Protein AF-A0A8J4U2P4-F1 (afdb_monomer)

Solvent-accessible surface area (backbone atoms only — not comparable to full-atom values): 10600 Å² total; per-residue (Å²): 134,78,91,62,75,30,73,81,29,84,28,52,57,40,25,17,67,66,41,45,92,52,36,24,17,31,66,85,78,67,42,28,36,39,52,91,78,53,57,86,90,51,64,90,45,48,46,64,22,75,85,79,57,61,53,82,81,41,78,76,63,75,52,53,77,42,80,42,72,44,49,76,62,36,69,46,77,47,78,42,72,71,62,37,98,76,37,47,79,46,50,24,50,77,86,41,73,64,62,84,76,47,96,51,45,46,81,53,94,59,21,47,30,34,60,62,33,46,81,85,66,47,45,46,37,38,32,31,26,36,34,74,56,101,89,46,74,48,77,42,55,46,26,32,36,41,37,38,79,50,83,67,79,54,59,64,55,51,52,51,50,52,48,50,68,58,50,50,57,51,54,50,51,52,50,50,54,67,72,63,58,81,129

Structure (mmCIF, N/CA/C/O backbone):
data_AF-A0A8J4U2P4-F1
#
_entry.id   AF-A0A8J4U2P4-F1
#
loop_
_atom_site.group_PDB
_atom_site.id
_atom_site.type_symbol
_atom_site.label_atom_id
_atom_site.label_alt_id
_atom_site.label_comp_id
_atom_site.label_asym_id
_atom_site.label_entity_id
_atom_site.label_seq_id
_atom_site.pdbx_PDB_ins_code
_atom_site.Cartn_x
_atom_site.Cartn_y
_atom_site.Cartn_z
_atom_site.occupancy
_atom_site.B_iso_or_equiv
_atom_site.auth_seq_id
_atom_site.auth_comp_id
_atom_site.auth_asym_id
_atom_site.auth_atom_id
_atom_site.pdbx_PDB_model_num
ATOM 1 N N . MET A 1 1 ? 0.290 -5.825 -35.418 1.00 44.88 1 MET A N 1
ATOM 2 C CA . MET A 1 1 ? 0.520 -5.674 -33.966 1.00 44.88 1 MET A CA 1
ATOM 3 C C . MET A 1 1 ? 1.500 -4.526 -33.789 1.00 44.88 1 MET A C 1
ATOM 5 O O . MET A 1 1 ? 2.584 -4.639 -34.351 1.00 44.88 1 MET A O 1
ATOM 9 N N . PRO A 1 2 ? 1.126 -3.393 -33.172 1.00 50.59 2 PRO A N 1
ATOM 10 C CA . PRO A 1 2 ? 2.042 -2.264 -33.046 1.00 50.59 2 PRO A CA 1
ATOM 11 C C . PRO A 1 2 ? 3.067 -2.538 -31.935 1.00 50.59 2 PRO A C 1
ATOM 13 O O . PRO A 1 2 ? 2.702 -2.979 -30.850 1.00 50.59 2 PRO A O 1
ATOM 16 N N . LEU A 1 3 ? 4.344 -2.283 -32.226 1.00 50.94 3 LEU A N 1
ATOM 17 C CA . LEU A 1 3 ? 5.522 -2.532 -31.376 1.00 50.94 3 LEU A CA 1
ATOM 18 C C . LEU A 1 3 ? 5.699 -1.490 -30.245 1.00 50.94 3 LEU A C 1
ATOM 20 O O . LEU A 1 3 ? 6.819 -1.223 -29.823 1.00 50.94 3 LEU A O 1
ATOM 24 N N . THR A 1 4 ? 4.620 -0.837 -29.809 1.00 58.78 4 THR A N 1
ATOM 25 C CA . THR A 1 4 ? 4.692 0.414 -29.022 1.00 58.78 4 THR A CA 1
ATOM 26 C C . THR A 1 4 ? 3.629 0.555 -27.934 1.00 58.78 4 THR A C 1
ATOM 28 O O . THR A 1 4 ? 3.546 1.602 -27.301 1.00 58.78 4 THR A O 1
ATOM 31 N N . ALA A 1 5 ? 2.818 -0.470 -27.677 1.00 72.12 5 ALA A N 1
ATOM 32 C CA . ALA A 1 5 ? 1.771 -0.388 -26.662 1.00 72.12 5 ALA A CA 1
ATOM 33 C C . ALA A 1 5 ? 2.323 -0.692 -25.258 1.00 72.12 5 ALA A C 1
ATOM 35 O O . ALA A 1 5 ? 1.929 -1.687 -24.670 1.00 72.12 5 ALA A O 1
ATOM 36 N N . CYS A 1 6 ? 3.232 0.122 -24.713 1.00 83.56 6 CYS A N 1
ATOM 37 C CA . CYS A 1 6 ? 3.726 -0.048 -23.333 1.00 83.56 6 CYS A CA 1
ATOM 38 C C . CYS A 1 6 ? 2.691 0.377 -22.268 1.00 83.56 6 CYS A C 1
ATOM 40 O O . CYS A 1 6 ? 2.836 0.027 -21.101 1.00 83.56 6 CYS A O 1
ATOM 42 N N . ASP A 1 7 ? 1.616 1.062 -22.680 1.00 80.50 7 ASP A N 1
ATOM 43 C CA . ASP A 1 7 ? 0.578 1.641 -21.809 1.00 80.50 7 ASP A CA 1
ATOM 44 C C . ASP A 1 7 ? -0.219 0.616 -20.984 1.00 80.50 7 ASP A C 1
ATOM 46 O O . ASP A 1 7 ? -0.958 0.985 -20.074 1.00 80.50 7 ASP A O 1
ATOM 50 N N . HIS A 1 8 ? -0.109 -0.674 -21.304 1.00 82.88 8 HIS A N 1
ATOM 51 C CA . HIS A 1 8 ? -0.791 -1.727 -20.552 1.00 82.88 8 HIS A CA 1
ATOM 52 C C . HIS A 1 8 ? -0.092 -2.076 -19.233 1.00 82.88 8 HIS A C 1
ATOM 54 O O . HIS A 1 8 ? -0.734 -2.666 -18.368 1.00 82.88 8 HIS A O 1
ATOM 60 N N . TYR A 1 9 ? 1.183 -1.704 -19.068 1.00 84.44 9 TYR A N 1
ATOM 61 C CA . TYR A 1 9 ? 1.911 -1.884 -17.816 1.00 84.44 9 TYR A CA 1
ATOM 62 C C . TYR A 1 9 ? 1.670 -0.678 -16.903 1.00 84.44 9 TYR A C 1
ATOM 64 O O . TYR A 1 9 ? 2.180 0.420 -17.143 1.00 84.44 9 TYR A O 1
ATOM 72 N N . THR A 1 10 ? 0.889 -0.872 -15.842 1.00 78.12 10 THR A N 1
ATOM 73 C CA . THR A 1 10 ? 0.404 0.233 -14.994 1.00 78.12 10 THR A CA 1
ATOM 74 C C . THR A 1 10 ? 1.302 0.540 -13.796 1.00 78.12 10 THR A C 1
ATOM 76 O O . THR A 1 10 ? 1.056 1.512 -13.087 1.00 78.12 10 THR A O 1
ATOM 79 N N . SER A 1 11 ? 2.338 -0.265 -13.546 1.00 80.38 11 SER A N 1
ATOM 80 C CA . SER A 1 11 ? 3.283 -0.062 -12.443 1.00 80.38 11 SER A CA 1
ATOM 81 C C . SER A 1 11 ? 4.731 -0.311 -12.860 1.00 80.38 11 SER A C 1
ATOM 83 O O . SER A 1 11 ? 5.000 -1.012 -13.839 1.00 80.38 11 SER A O 1
ATOM 85 N N . CYS A 1 12 ? 5.679 0.252 -12.097 1.00 83.31 12 CYS A N 1
ATOM 86 C CA . CYS A 1 12 ? 7.109 0.047 -12.348 1.00 83.31 12 CYS A CA 1
ATOM 87 C C . CYS A 1 12 ? 7.469 -1.427 -12.340 1.00 83.31 12 CYS A C 1
ATOM 89 O O . CYS A 1 12 ? 8.188 -1.900 -13.219 1.00 83.31 12 CYS A O 1
ATOM 91 N N . MET A 1 13 ? 6.920 -2.147 -11.364 1.00 80.56 13 MET A N 1
ATOM 92 C CA . MET A 1 13 ? 7.153 -3.569 -11.227 1.00 80.56 13 MET A CA 1
ATOM 93 C C . MET A 1 13 ? 6.667 -4.300 -12.478 1.00 80.56 13 MET A C 1
ATOM 95 O O . MET A 1 13 ? 7.464 -4.968 -13.121 1.00 80.56 13 MET A O 1
ATOM 99 N N . ASP A 1 14 ? 5.423 -4.074 -12.900 1.00 81.69 14 ASP A N 1
ATOM 100 C CA . ASP A 1 14 ? 4.837 -4.704 -14.088 1.00 81.69 14 ASP A CA 1
ATOM 101 C C . ASP A 1 14 ? 5.670 -4.428 -15.359 1.00 81.69 14 ASP A C 1
ATOM 103 O O . ASP A 1 14 ? 6.076 -5.342 -16.076 1.00 81.69 14 ASP A O 1
ATOM 107 N N . CYS A 1 15 ? 6.060 -3.167 -15.562 1.00 85.81 15 CYS A N 1
ATOM 108 C CA . CYS A 1 15 ? 6.861 -2.722 -16.704 1.00 85.81 15 CYS A CA 1
ATOM 109 C C . CYS A 1 15 ? 8.267 -3.352 -16.746 1.00 85.81 15 CYS A C 1
ATOM 111 O O . CYS A 1 15 ? 8.712 -3.849 -17.783 1.00 85.81 15 CYS A O 1
ATOM 113 N N . VAL A 1 16 ? 8.989 -3.353 -15.620 1.00 86.31 16 VAL A N 1
ATOM 114 C CA . VAL A 1 16 ? 10.369 -3.866 -15.547 1.00 86.31 16 VAL A CA 1
ATOM 115 C C . VAL A 1 16 ? 10.387 -5.393 -15.578 1.00 86.31 16 VAL A C 1
ATOM 117 O O . VAL A 1 16 ? 11.246 -6.003 -16.220 1.00 86.31 16 VAL A O 1
ATOM 120 N N . LEU A 1 17 ? 9.424 -6.025 -14.908 1.00 81.00 17 LEU A N 1
ATOM 121 C CA . LEU A 1 17 ? 9.289 -7.472 -14.858 1.00 81.00 17 LEU A CA 1
ATOM 122 C C . LEU A 1 17 ? 8.854 -8.054 -16.210 1.00 81.00 17 LEU A C 1
ATOM 124 O O . LEU A 1 17 ? 9.259 -9.177 -16.530 1.00 81.00 17 LEU A O 1
ATOM 128 N N . ALA A 1 18 ? 8.129 -7.314 -17.049 1.00 82.94 18 ALA A N 1
ATOM 129 C CA . ALA A 1 18 ? 7.759 -7.763 -18.390 1.00 82.94 18 ALA A CA 1
ATOM 130 C C . ALA A 1 18 ? 8.960 -8.055 -19.311 1.00 82.94 18 ALA A C 1
ATOM 132 O O . ALA A 1 18 ? 8.845 -8.869 -20.228 1.00 82.94 18 ALA A O 1
ATOM 133 N N . ARG A 1 19 ? 10.131 -7.452 -19.041 1.00 84.25 19 ARG A N 1
ATOM 134 C CA . ARG A 1 19 ? 11.370 -7.597 -19.836 1.00 84.25 19 ARG A CA 1
ATOM 135 C C . ARG A 1 19 ? 11.175 -7.276 -21.326 1.00 84.25 19 ARG A C 1
ATOM 137 O O . ARG A 1 19 ? 11.875 -7.833 -22.174 1.00 84.25 19 ARG A O 1
ATOM 144 N N . ASP A 1 20 ? 10.230 -6.398 -21.647 1.00 86.00 20 ASP A N 1
ATOM 145 C CA . ASP A 1 20 ? 10.005 -5.958 -23.019 1.00 86.00 20 ASP A CA 1
ATOM 146 C C . ASP A 1 20 ? 11.185 -5.067 -23.458 1.00 86.00 20 ASP A C 1
ATOM 148 O O . ASP A 1 20 ? 11.428 -4.032 -22.831 1.00 86.00 20 ASP A O 1
ATOM 152 N N . PRO A 1 21 ? 11.948 -5.441 -24.505 1.00 85.50 21 PRO A N 1
ATOM 153 C CA . PRO A 1 21 ? 13.106 -4.672 -24.960 1.00 85.50 21 PRO A CA 1
ATOM 154 C C . PRO A 1 21 ? 12.749 -3.266 -25.445 1.00 85.50 21 PRO A C 1
ATOM 156 O O . PRO A 1 21 ? 13.626 -2.403 -25.468 1.00 85.50 21 PRO A O 1
ATOM 159 N N . TYR A 1 22 ? 11.491 -3.024 -25.815 1.00 84.75 22 TYR A N 1
ATOM 160 C CA . TYR A 1 22 ? 11.026 -1.734 -26.308 1.00 84.75 22 TYR A CA 1
ATOM 161 C C . TYR A 1 22 ? 10.426 -0.851 -25.211 1.00 84.75 22 TYR A C 1
ATOM 163 O O . TYR A 1 22 ? 10.311 0.353 -25.436 1.00 84.75 22 TYR A O 1
ATOM 171 N N . CYS A 1 23 ? 10.095 -1.404 -24.039 1.00 87.06 23 CYS A N 1
ATOM 172 C CA . CYS A 1 23 ? 9.475 -0.671 -22.933 1.00 87.06 23 CYS A CA 1
ATOM 173 C C . CYS A 1 23 ? 10.431 -0.475 -21.751 1.00 87.06 23 CYS A C 1
ATOM 175 O O . CYS A 1 23 ? 11.217 -1.356 -21.403 1.00 87.06 23 CYS A O 1
ATOM 177 N N . GLY A 1 24 ? 10.328 0.680 -21.101 1.00 88.38 24 GLY A N 1
ATOM 178 C CA . GLY A 1 24 ? 11.033 0.994 -19.863 1.00 88.38 24 GLY A CA 1
ATOM 179 C C . GLY A 1 24 ? 10.184 1.886 -18.966 1.00 88.38 24 GLY A C 1
ATOM 180 O O . GLY A 1 24 ? 9.350 2.658 -19.442 1.00 88.38 24 GLY A O 1
ATOM 181 N N . TRP A 1 25 ? 10.380 1.774 -17.656 1.00 88.12 25 TRP A N 1
ATOM 182 C CA . TRP A 1 25 ? 9.657 2.591 -16.693 1.00 88.12 25 TRP A CA 1
ATOM 183 C C . TRP A 1 25 ? 10.313 3.957 -16.567 1.00 88.12 25 TRP A C 1
ATOM 185 O O . TRP A 1 25 ? 11.484 4.039 -16.210 1.00 88.12 25 TRP A O 1
ATOM 195 N N . ASN A 1 26 ? 9.572 5.029 -16.826 1.00 86.81 26 ASN A N 1
ATOM 196 C CA . ASN A 1 26 ? 10.058 6.390 -16.640 1.00 86.81 26 ASN A CA 1
ATOM 197 C C . ASN A 1 26 ? 9.721 6.869 -15.219 1.00 86.81 26 ASN A C 1
ATOM 199 O O . ASN A 1 26 ? 8.549 6.997 -14.859 1.00 86.81 26 ASN A O 1
ATOM 203 N N . LEU A 1 27 ? 10.754 7.144 -14.417 1.00 81.88 27 LEU A N 1
ATOM 204 C CA . LEU A 1 27 ? 10.613 7.573 -13.022 1.00 81.88 27 LEU A CA 1
ATOM 205 C C . LEU A 1 27 ? 9.994 8.971 -12.874 1.00 81.88 27 LEU A C 1
ATOM 207 O O . LEU A 1 27 ? 9.380 9.243 -11.847 1.00 81.88 27 LEU A O 1
ATOM 211 N N . ILE A 1 28 ? 10.114 9.844 -13.881 1.00 81.69 28 ILE A N 1
ATOM 212 C CA . ILE A 1 28 ? 9.528 11.193 -13.849 1.00 81.69 28 ILE A CA 1
ATOM 213 C C . ILE A 1 28 ? 8.027 11.134 -14.121 1.00 81.69 28 ILE A C 1
ATOM 215 O O . ILE A 1 28 ? 7.233 11.731 -13.399 1.00 81.69 28 ILE A O 1
ATOM 219 N N . SER A 1 29 ? 7.634 10.447 -15.197 1.00 79.38 29 SER A N 1
ATOM 220 C CA . SER A 1 29 ? 6.226 10.363 -15.601 1.00 79.38 29 SER A CA 1
ATOM 221 C C . SER A 1 29 ? 5.451 9.300 -14.831 1.00 79.38 29 SER A C 1
ATOM 223 O O . SER A 1 29 ? 4.235 9.216 -14.986 1.00 79.38 29 SER A O 1
ATOM 225 N N . ASN A 1 30 ? 6.149 8.501 -14.017 1.00 81.44 30 ASN A N 1
ATOM 226 C CA . ASN A 1 30 ? 5.604 7.380 -13.263 1.00 81.44 30 ASN A CA 1
ATOM 227 C C . ASN A 1 30 ? 4.753 6.456 -14.153 1.00 81.44 30 ASN A C 1
ATOM 229 O O . ASN A 1 30 ? 3.640 6.069 -13.795 1.00 81.44 30 ASN A O 1
ATOM 233 N N . SER A 1 31 ? 5.264 6.165 -15.353 1.00 86.31 31 SER A N 1
ATOM 234 C CA . SER A 1 31 ? 4.567 5.379 -16.370 1.00 86.31 31 SER A CA 1
ATOM 235 C C . SER A 1 31 ? 5.531 4.540 -17.205 1.00 86.31 31 SER A C 1
ATOM 237 O O . SER A 1 31 ? 6.703 4.889 -17.384 1.00 86.31 31 SER A O 1
ATOM 239 N N . CYS A 1 32 ? 5.033 3.421 -17.736 1.00 87.25 32 CYS A N 1
ATOM 240 C CA . CYS A 1 32 ? 5.785 2.595 -18.671 1.00 87.25 32 CYS A CA 1
ATOM 241 C C . CYS A 1 32 ? 5.708 3.207 -20.071 1.00 87.25 32 CYS A C 1
ATOM 243 O O . CYS A 1 32 ? 4.619 3.418 -20.600 1.00 87.25 32 CYS A O 1
ATOM 245 N N . ALA A 1 33 ? 6.858 3.496 -20.676 1.00 87.81 33 ALA A N 1
ATOM 246 C CA . ALA A 1 33 ? 6.938 4.171 -21.964 1.00 87.81 33 ALA A CA 1
ATOM 247 C C . ALA A 1 33 ? 7.884 3.441 -22.921 1.00 87.81 33 ALA A C 1
ATOM 249 O O . ALA A 1 33 ? 8.804 2.730 -22.511 1.00 87.81 33 ALA A O 1
ATOM 250 N N . ALA A 1 34 ? 7.665 3.639 -24.220 1.00 86.31 34 ALA A N 1
ATOM 251 C CA . ALA A 1 34 ? 8.532 3.080 -25.244 1.00 86.31 34 ALA A CA 1
ATOM 252 C C . ALA A 1 34 ? 9.861 3.855 -25.321 1.00 86.31 34 ALA A C 1
ATOM 254 O O . ALA A 1 34 ? 9.880 5.084 -25.412 1.00 86.31 34 ALA A O 1
ATOM 255 N N . ILE A 1 35 ? 10.982 3.131 -25.306 1.00 79.75 35 ILE A N 1
ATOM 256 C CA . ILE A 1 35 ? 12.340 3.687 -25.157 1.00 79.75 35 ILE A CA 1
ATOM 257 C C . ILE A 1 35 ? 12.738 4.589 -26.327 1.00 79.75 35 ILE A C 1
ATOM 259 O O . ILE A 1 35 ? 13.471 5.557 -26.149 1.00 79.75 35 ILE A O 1
ATOM 263 N N . ASN A 1 36 ? 12.215 4.324 -27.522 1.00 70.38 36 ASN A N 1
ATOM 264 C CA . ASN A 1 36 ? 12.433 5.149 -28.713 1.00 70.38 36 ASN A CA 1
ATOM 265 C C . ASN A 1 36 ? 11.863 6.577 -28.593 1.00 70.38 36 ASN A C 1
ATOM 267 O O . ASN A 1 36 ? 12.296 7.460 -29.331 1.00 70.38 36 ASN A O 1
ATOM 271 N N . HIS A 1 37 ? 10.913 6.808 -27.683 1.00 64.00 37 HIS A N 1
ATOM 272 C CA . HIS A 1 37 ? 10.337 8.124 -27.400 1.00 64.00 37 HIS A CA 1
ATOM 273 C C . HIS A 1 37 ? 11.003 8.831 -26.209 1.00 64.00 37 HIS A C 1
ATOM 275 O O . HIS A 1 37 ? 10.622 9.954 -25.878 1.00 64.00 37 HIS A O 1
ATOM 281 N N . ILE A 1 38 ? 12.002 8.208 -25.577 1.00 62.34 38 ILE A N 1
ATOM 282 C CA . ILE A 1 38 ? 12.712 8.769 -24.427 1.00 62.34 38 ILE A CA 1
ATOM 283 C C . ILE A 1 38 ? 13.947 9.518 -24.937 1.00 62.34 38 ILE A C 1
ATOM 285 O O . ILE A 1 38 ? 14.758 8.993 -25.697 1.00 62.34 38 ILE A O 1
ATOM 289 N N . HIS A 1 39 ? 14.050 10.797 -24.578 1.00 58.31 39 HIS A N 1
ATOM 290 C CA . HIS A 1 39 ? 15.105 11.682 -25.061 1.00 58.31 39 HIS A CA 1
ATOM 291 C C . HIS A 1 39 ? 16.492 11.206 -24.560 1.00 58.31 39 HIS A C 1
ATOM 293 O O . HIS A 1 39 ? 16.617 10.858 -23.385 1.00 58.31 39 HIS A O 1
ATOM 299 N N . PRO A 1 40 ? 17.555 11.236 -25.396 1.00 56.59 40 PRO A N 1
ATOM 300 C CA . PRO A 1 40 ? 18.906 10.779 -25.041 1.00 56.59 40 PRO A CA 1
ATOM 301 C C . PRO A 1 40 ? 19.476 11.363 -23.739 1.00 56.59 40 PRO A C 1
ATOM 303 O O . PRO A 1 40 ? 20.270 10.718 -23.059 1.00 56.59 40 PRO A O 1
ATOM 306 N N . ASN A 1 41 ? 19.038 12.566 -23.362 1.00 56.41 41 ASN A N 1
ATOM 307 C CA . ASN A 1 41 ? 19.500 13.247 -22.152 1.00 56.41 41 ASN A CA 1
ATOM 308 C C . ASN A 1 41 ? 18.806 12.770 -20.860 1.00 56.41 41 ASN A C 1
ATOM 310 O O . ASN A 1 41 ? 19.202 13.201 -19.784 1.00 56.41 41 ASN A O 1
ATOM 314 N N . THR A 1 42 ? 17.793 11.900 -20.949 1.00 56.34 42 THR A N 1
ATOM 315 C CA . THR A 1 42 ? 16.974 11.422 -19.815 1.00 56.34 42 THR A CA 1
ATOM 316 C C . THR A 1 42 ? 17.181 9.934 -19.500 1.00 56.34 42 THR A C 1
ATOM 318 O O . THR A 1 42 ? 16.491 9.373 -18.652 1.00 56.34 42 THR A O 1
ATOM 321 N N . HIS A 1 43 ? 18.144 9.271 -20.155 1.00 56.66 43 HIS A N 1
ATOM 322 C CA . HIS A 1 43 ? 18.407 7.830 -19.989 1.00 56.66 43 HIS A CA 1
ATOM 323 C C . HIS A 1 43 ? 18.754 7.404 -18.554 1.00 56.66 43 HIS A C 1
ATOM 325 O O . HIS A 1 43 ? 18.690 6.219 -18.244 1.00 56.66 43 HIS A O 1
ATOM 331 N N . SER A 1 44 ? 19.114 8.341 -17.676 1.00 57.31 44 SER A N 1
ATOM 332 C CA . SER A 1 44 ? 19.390 8.073 -16.262 1.00 57.31 44 SER A CA 1
ATOM 333 C C . SER A 1 44 ? 18.140 7.816 -15.411 1.00 57.31 44 SER A C 1
ATOM 335 O O . SER A 1 44 ? 18.277 7.329 -14.294 1.00 57.31 44 SER A O 1
ATOM 337 N N . GLU A 1 45 ? 16.938 8.114 -15.908 1.00 75.50 45 GLU A N 1
ATOM 338 C CA . GLU A 1 45 ? 15.685 8.033 -15.134 1.00 75.50 45 GLU A CA 1
ATOM 339 C C . GLU A 1 45 ? 14.726 6.954 -15.660 1.00 75.50 45 GLU A C 1
ATOM 341 O O . GLU A 1 45 ? 13.564 6.885 -15.255 1.00 75.50 45 GLU A O 1
ATOM 346 N N . VAL A 1 46 ? 15.217 6.097 -16.563 1.00 82.75 46 VAL A N 1
ATOM 347 C CA . VAL A 1 46 ? 14.463 4.967 -17.111 1.00 82.75 46 VAL A CA 1
ATOM 348 C C . VAL A 1 46 ? 14.946 3.672 -16.478 1.00 82.75 46 VAL A C 1
ATOM 350 O O . VAL A 1 46 ? 16.111 3.299 -16.606 1.00 82.75 46 VAL A O 1
ATOM 353 N N . VAL A 1 47 ? 14.038 2.953 -15.829 1.00 86.06 47 VAL A N 1
ATOM 354 C CA . VAL A 1 47 ? 14.310 1.633 -15.264 1.00 86.06 47 VAL A CA 1
ATOM 355 C C . VAL A 1 47 ? 13.883 0.571 -16.269 1.00 86.06 47 VAL A C 1
ATOM 357 O O . VAL A 1 47 ? 12.716 0.472 -16.643 1.00 86.06 47 VAL A O 1
ATOM 360 N N . GLN A 1 48 ? 14.834 -0.251 -16.703 1.00 86.75 48 GLN A N 1
ATOM 361 C CA . GLN A 1 48 ? 14.580 -1.425 -17.530 1.00 86.75 48 GLN A CA 1
ATOM 362 C C . GLN A 1 48 ? 15.525 -2.544 -17.097 1.00 86.75 48 GLN A C 1
ATOM 364 O O . GLN A 1 48 ? 16.704 -2.307 -16.833 1.00 86.75 48 GLN A O 1
ATOM 369 N N . SER A 1 49 ? 15.032 -3.781 -17.050 1.00 82.44 49 SER A N 1
ATOM 370 C CA . SER A 1 49 ? 15.884 -4.932 -16.770 1.00 82.44 49 SER A CA 1
ATOM 371 C C . SER A 1 49 ? 15.550 -6.117 -17.665 1.00 82.44 49 SER A C 1
ATOM 373 O O . SER A 1 49 ? 14.616 -6.873 -17.417 1.00 82.44 49 SER A O 1
ATOM 375 N N . LEU A 1 50 ? 16.347 -6.290 -18.721 1.00 81.94 50 LEU A N 1
ATOM 376 C CA . LEU A 1 50 ? 16.133 -7.337 -19.726 1.00 81.94 50 LEU A CA 1
ATOM 377 C C . LEU A 1 50 ? 16.781 -8.674 -19.348 1.00 81.94 50 LEU A C 1
ATOM 379 O O . LEU A 1 50 ? 16.230 -9.738 -19.631 1.00 81.94 50 LEU A O 1
ATOM 383 N N . ARG A 1 51 ? 17.961 -8.623 -18.715 1.00 76.06 51 ARG A N 1
ATOM 384 C CA . ARG A 1 51 ? 18.759 -9.811 -18.373 1.00 76.06 51 ARG A CA 1
ATOM 385 C C . ARG A 1 51 ? 18.459 -10.311 -16.967 1.00 76.06 51 ARG A C 1
ATOM 387 O O . ARG A 1 51 ? 18.036 -11.454 -16.808 1.00 76.06 51 ARG A O 1
ATOM 394 N N . ASP A 1 52 ? 18.600 -9.424 -15.989 1.00 67.38 52 ASP A N 1
ATOM 395 C CA . ASP A 1 52 ? 18.687 -9.809 -14.576 1.00 67.38 52 ASP A CA 1
ATOM 396 C C . ASP A 1 52 ? 17.366 -9.626 -13.810 1.00 67.38 52 ASP A C 1
ATOM 398 O O . ASP A 1 52 ? 17.294 -9.938 -12.629 1.00 67.38 52 ASP A O 1
ATOM 402 N N . ARG A 1 53 ? 16.305 -9.134 -14.476 1.00 64.25 53 ARG A N 1
ATOM 403 C CA . ARG A 1 53 ? 14.981 -8.830 -13.884 1.00 64.25 53 ARG A CA 1
ATOM 404 C C . ARG A 1 53 ? 15.079 -8.038 -12.575 1.00 64.25 53 ARG A C 1
ATOM 406 O O . ARG A 1 53 ? 14.354 -8.261 -11.612 1.00 64.25 53 ARG A O 1
ATOM 413 N N . ASN A 1 54 ? 15.998 -7.087 -12.560 1.00 70.31 54 ASN A N 1
ATOM 414 C CA . ASN A 1 54 ? 16.259 -6.230 -11.429 1.00 70.31 54 ASN A CA 1
ATOM 415 C C . ASN A 1 54 ? 15.256 -5.068 -11.392 1.00 70.31 54 ASN A C 1
ATOM 417 O O . ASN A 1 54 ? 15.465 -4.035 -12.027 1.00 70.31 54 ASN A O 1
ATOM 421 N N . ALA A 1 55 ? 14.187 -5.242 -10.619 1.00 75.19 55 ALA A N 1
ATOM 422 C CA . ALA A 1 55 ? 13.244 -4.180 -10.281 1.00 75.19 55 ALA A CA 1
ATOM 423 C C . ALA A 1 55 ? 13.584 -3.475 -8.953 1.00 75.19 55 ALA A C 1
ATOM 425 O O . ALA A 1 55 ? 12.789 -2.689 -8.455 1.00 75.19 55 ALA A O 1
ATOM 426 N N . SER A 1 56 ? 14.781 -3.689 -8.389 1.00 74.12 56 SER A N 1
ATOM 427 C CA . SER A 1 56 ? 15.225 -3.009 -7.155 1.00 74.12 56 SER A CA 1
ATOM 428 C C . SER A 1 56 ? 15.349 -1.492 -7.323 1.00 74.12 56 SER A C 1
ATOM 430 O O . SER A 1 56 ? 15.388 -0.757 -6.345 1.00 74.12 56 SER A O 1
ATOM 432 N N . HIS A 1 57 ? 15.436 -1.028 -8.571 1.00 79.25 57 HIS A N 1
ATOM 433 C CA . HIS A 1 57 ? 15.446 0.389 -8.929 1.00 79.25 57 HIS A CA 1
ATOM 434 C C . HIS A 1 57 ? 14.039 0.982 -9.070 1.00 79.25 57 HIS A C 1
ATOM 436 O O . HIS A 1 57 ? 13.914 2.184 -9.298 1.00 79.25 57 HIS A O 1
ATOM 442 N N . CYS A 1 58 ? 12.986 0.167 -8.954 1.00 79.56 58 CYS A N 1
ATOM 443 C CA . CYS A 1 58 ? 11.639 0.695 -8.857 1.00 79.56 58 CYS A CA 1
ATOM 444 C C . CYS A 1 58 ? 11.472 1.444 -7.534 1.00 79.56 58 CYS A C 1
ATOM 446 O O . CYS A 1 58 ? 11.957 0.976 -6.500 1.00 79.56 58 CYS A O 1
ATOM 448 N N . PRO A 1 59 ? 10.773 2.589 -7.546 1.00 75.31 59 PRO A N 1
ATOM 449 C CA . PRO A 1 59 ? 10.421 3.256 -6.310 1.00 75.31 59 PRO A CA 1
ATOM 450 C C . PRO A 1 59 ? 9.593 2.287 -5.466 1.00 75.31 59 PRO A C 1
ATOM 452 O O . PRO A 1 59 ? 8.710 1.594 -5.982 1.00 75.31 59 PRO A O 1
ATOM 455 N N . ALA A 1 60 ? 9.901 2.218 -4.171 1.00 64.31 60 ALA A N 1
ATOM 456 C CA . ALA A 1 60 ? 9.042 1.511 -3.239 1.00 64.31 60 ALA A CA 1
ATOM 457 C C . ALA A 1 60 ? 7.645 2.130 -3.342 1.00 64.31 60 ALA A C 1
ATOM 459 O O . ALA A 1 60 ? 7.508 3.354 -3.294 1.00 64.31 60 ALA A O 1
ATOM 460 N N . VAL A 1 61 ? 6.622 1.293 -3.517 1.00 66.44 61 VAL A N 1
ATOM 461 C CA . VAL A 1 61 ? 5.237 1.747 -3.384 1.00 66.44 61 VAL A CA 1
ATOM 462 C C . VAL A 1 61 ? 5.133 2.361 -1.991 1.00 66.44 61 VAL A C 1
ATOM 464 O O . VAL A 1 6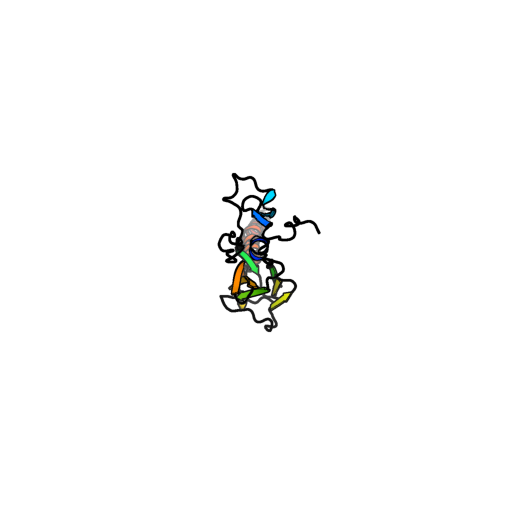1 ? 5.447 1.683 -1.012 1.00 66.44 61 VAL A O 1
ATOM 467 N N . GLU A 1 62 ? 4.791 3.650 -1.899 1.00 60.06 62 GLU A N 1
ATOM 468 C CA . GLU A 1 62 ? 4.609 4.295 -0.600 1.00 60.06 62 GLU A CA 1
ATOM 469 C C . GLU A 1 62 ? 3.519 3.528 0.146 1.00 60.06 62 GLU A C 1
ATOM 471 O O . GLU A 1 62 ? 2.348 3.549 -0.238 1.00 60.06 62 GLU A O 1
ATOM 476 N N . SER A 1 63 ? 3.907 2.799 1.192 1.00 64.38 63 SER A N 1
ATOM 477 C CA . SER A 1 63 ? 2.944 2.083 2.010 1.00 64.38 63 SER A CA 1
ATOM 478 C C . SER A 1 63 ? 2.106 3.124 2.745 1.00 64.38 63 SER A C 1
ATOM 480 O O . SER A 1 63 ? 2.574 3.841 3.631 1.00 64.38 63 SER A O 1
ATOM 482 N N . THR A 1 64 ? 0.838 3.251 2.360 1.00 69.38 64 THR A N 1
ATOM 483 C CA . THR A 1 64 ? -0.063 4.185 3.033 1.00 69.38 64 THR A CA 1
ATOM 484 C C . THR A 1 64 ? -0.297 3.681 4.452 1.00 69.38 64 THR A C 1
ATOM 486 O O . THR A 1 64 ? -0.992 2.679 4.634 1.00 69.38 64 THR A O 1
ATOM 489 N N . ASN A 1 65 ? 0.283 4.349 5.452 1.00 83.38 65 ASN A N 1
ATOM 490 C CA . ASN A 1 65 ? 0.049 4.047 6.861 1.00 83.38 65 ASN A CA 1
ATOM 491 C C . ASN A 1 65 ? -1.237 4.740 7.330 1.00 83.38 65 ASN A C 1
ATOM 493 O O . ASN A 1 65 ? -1.262 5.946 7.578 1.00 83.38 65 ASN A O 1
ATOM 497 N N . THR A 1 66 ? -2.322 3.975 7.416 1.00 88.25 66 THR A N 1
ATOM 498 C CA . THR A 1 66 ? -3.661 4.482 7.725 1.00 88.25 66 THR A CA 1
ATOM 499 C C . THR A 1 66 ? -4.083 4.066 9.129 1.00 88.25 66 THR A C 1
ATOM 501 O O . THR A 1 66 ? -4.284 2.886 9.407 1.00 88.25 66 THR A O 1
ATOM 504 N N . ILE A 1 67 ? -4.317 5.037 10.012 1.00 91.25 67 ILE A N 1
ATOM 505 C CA . ILE A 1 67 ? -4.918 4.774 11.326 1.00 91.25 67 ILE A CA 1
ATOM 506 C C . ILE A 1 67 ? -6.441 4.719 11.162 1.00 91.25 67 ILE A C 1
ATOM 508 O O . ILE A 1 67 ? -7.047 5.675 10.675 1.00 91.25 67 ILE A O 1
ATOM 512 N N . LYS A 1 68 ? -7.078 3.621 11.584 1.00 90.69 68 LYS A N 1
ATOM 513 C CA . LYS A 1 68 ? -8.543 3.494 11.610 1.00 90.69 68 LYS A CA 1
ATOM 514 C C . LYS A 1 68 ? -9.035 3.236 13.025 1.00 90.69 68 LYS A C 1
ATOM 516 O O . LYS A 1 68 ? -8.576 2.319 13.700 1.00 90.69 68 LYS A O 1
ATOM 521 N N . PHE A 1 69 ? -10.026 4.018 13.437 1.00 91.25 69 PHE A N 1
ATOM 522 C CA . PHE A 1 69 ? -10.720 3.807 14.700 1.00 91.25 69 PHE A CA 1
ATOM 523 C C . PHE A 1 69 ? -11.948 2.923 14.501 1.00 91.25 69 PHE A C 1
ATOM 525 O O . PHE A 1 69 ? -12.691 3.093 13.531 1.00 91.25 69 PHE A O 1
ATOM 532 N N . PHE A 1 70 ? -12.175 1.996 15.425 1.00 90.81 70 PHE A N 1
ATOM 533 C CA . PHE A 1 70 ? -13.342 1.124 15.415 1.00 90.81 70 PHE A CA 1
ATOM 534 C C . PHE A 1 70 ? -13.952 0.969 16.804 1.00 90.81 70 PHE A C 1
ATOM 536 O O . PHE A 1 70 ? -13.330 1.275 17.819 1.00 90.81 70 PHE A O 1
ATOM 543 N N . TYR A 1 71 ? -15.184 0.477 16.834 1.00 90.56 71 TYR A N 1
ATOM 544 C CA . TYR A 1 71 ? -15.900 0.134 18.053 1.00 90.56 71 TYR A CA 1
ATOM 545 C C . TYR A 1 71 ? -16.322 -1.337 17.989 1.00 90.56 71 TYR A C 1
ATOM 547 O O . TYR A 1 71 ? -16.513 -1.852 16.881 1.00 90.56 71 TYR A O 1
ATOM 555 N N . PRO A 1 72 ? -16.472 -2.020 19.137 1.00 90.50 72 PRO A N 1
ATOM 556 C CA . PRO A 1 72 ? -16.950 -3.394 19.159 1.00 90.50 72 PRO A CA 1
ATOM 557 C C . PRO A 1 72 ? -18.276 -3.551 18.399 1.00 90.50 72 PRO A C 1
ATOM 559 O O . PRO A 1 72 ? -19.186 -2.741 18.572 1.00 90.50 72 PRO A O 1
ATOM 562 N N . GLY A 1 73 ? -18.388 -4.567 17.543 1.00 86.12 73 GLY A N 1
ATOM 563 C CA . GLY A 1 73 ? -19.549 -4.769 16.667 1.00 86.12 73 GLY A CA 1
ATOM 564 C C . GLY A 1 73 ? -19.459 -4.092 15.297 1.00 86.12 73 GLY A C 1
ATOM 565 O O . GLY A 1 73 ? -20.278 -4.386 14.425 1.00 86.12 73 GLY A O 1
ATOM 566 N N . ASN A 1 74 ? -18.479 -3.211 15.065 1.00 88.75 74 ASN A N 1
ATOM 567 C CA . ASN A 1 74 ? -18.325 -2.551 13.771 1.00 88.75 74 ASN A CA 1
ATOM 568 C C . ASN A 1 74 ? -17.897 -3.531 12.675 1.00 88.75 74 ASN A C 1
ATOM 570 O O . ASN A 1 74 ? -17.082 -4.428 12.891 1.00 88.75 74 ASN A O 1
ATOM 574 N N . LYS A 1 75 ? -18.361 -3.253 11.453 1.00 89.06 75 LYS A N 1
ATOM 575 C CA . LYS A 1 75 ? -17.822 -3.847 10.232 1.00 89.06 75 LYS A CA 1
ATOM 576 C C . LYS A 1 75 ? -16.695 -2.973 9.683 1.00 89.06 75 LYS A C 1
ATOM 578 O O . LYS A 1 75 ? -16.924 -1.808 9.361 1.00 89.06 75 LYS A O 1
ATOM 583 N N . LEU A 1 76 ? -15.503 -3.536 9.517 1.00 88.75 76 LEU A N 1
ATOM 584 C CA . LEU A 1 76 ? -14.338 -2.852 8.952 1.00 88.75 76 LEU A CA 1
ATOM 585 C C . LEU A 1 76 ? -13.991 -3.404 7.572 1.00 88.75 76 LEU A C 1
ATOM 587 O O . LEU A 1 76 ? -14.172 -4.586 7.286 1.00 88.75 76 LEU A O 1
ATOM 591 N N . SER A 1 77 ? -13.488 -2.516 6.716 1.00 88.94 77 SER A N 1
ATOM 592 C CA . SER A 1 77 ? -12.964 -2.838 5.389 1.00 88.94 77 SER A CA 1
ATOM 593 C C . SER A 1 77 ? -11.591 -2.196 5.215 1.00 88.94 77 SER A C 1
ATOM 595 O O . SER A 1 77 ? -11.443 -0.976 5.361 1.00 88.94 77 SER A O 1
ATOM 597 N N . LEU A 1 78 ? -10.581 -3.018 4.948 1.00 88.25 78 LEU A N 1
ATOM 598 C CA . LEU A 1 78 ? -9.207 -2.592 4.690 1.00 88.25 78 LEU A CA 1
ATOM 599 C C . LEU A 1 78 ? -8.885 -2.919 3.237 1.00 88.25 78 LEU A C 1
ATOM 601 O O . LEU A 1 78 ? -8.798 -4.090 2.869 1.00 88.25 78 LEU A O 1
ATOM 605 N N . LEU A 1 79 ? -8.789 -1.885 2.404 1.00 86.56 79 LEU A N 1
ATOM 606 C CA . LEU A 1 79 ? -8.504 -2.035 0.983 1.00 86.56 79 LEU A CA 1
ATOM 607 C C . LEU A 1 79 ? -7.000 -2.225 0.784 1.00 86.56 79 LEU A C 1
ATOM 609 O O . LEU A 1 79 ? -6.196 -1.535 1.410 1.00 86.56 79 LEU A O 1
ATOM 613 N N . CYS A 1 80 ? -6.629 -3.138 -0.098 1.00 84.00 80 CYS A N 1
ATOM 614 C CA . CYS A 1 80 ? -5.268 -3.261 -0.581 1.00 84.00 80 CYS A CA 1
ATOM 615 C C . CYS A 1 80 ? -5.292 -3.282 -2.102 1.00 84.00 80 CYS A C 1
ATOM 617 O O . CYS A 1 80 ? -6.036 -4.053 -2.705 1.00 84.00 80 CYS A O 1
ATOM 619 N N . GLU A 1 81 ? -4.510 -2.415 -2.725 1.00 78.69 81 GLU A N 1
ATOM 620 C CA . GLU A 1 81 ? -4.407 -2.368 -4.178 1.00 78.69 81 GLU A CA 1
ATOM 621 C C . GLU A 1 81 ? -3.280 -3.304 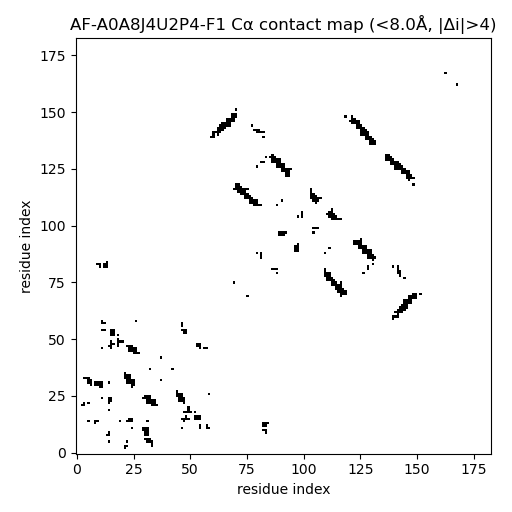-4.637 1.00 78.69 81 GLU A C 1
ATOM 623 O O . GLU A 1 81 ? -2.251 -3.395 -3.972 1.00 78.69 81 GLU A O 1
ATOM 628 N N . PRO A 1 82 ? -3.463 -4.071 -5.722 1.00 72.69 82 PRO A N 1
ATOM 629 C CA . PRO A 1 82 ? -2.403 -4.926 -6.241 1.00 72.69 82 PRO A CA 1
ATOM 630 C C . PRO A 1 82 ? -1.298 -4.085 -6.890 1.00 72.69 82 PRO A C 1
ATOM 632 O O . PRO A 1 82 ? -1.576 -3.082 -7.547 1.00 72.69 82 PRO A O 1
ATOM 635 N N . GLY A 1 83 ? -0.041 -4.515 -6.745 1.00 65.94 83 GLY A N 1
ATOM 636 C CA . GLY A 1 83 ? 1.090 -3.850 -7.398 1.00 65.94 83 GLY A CA 1
ATOM 637 C C . GLY A 1 83 ? 1.147 -4.099 -8.908 1.00 65.94 83 GLY A C 1
ATOM 638 O O . GLY A 1 83 ? 1.676 -3.271 -9.644 1.00 65.94 83 GLY A O 1
ATOM 639 N N . SER A 1 84 ? 0.605 -5.221 -9.384 1.00 66.31 84 SER A N 1
ATOM 640 C CA . SER A 1 84 ? 0.484 -5.577 -10.804 1.00 66.31 84 SER A CA 1
ATOM 641 C C . SER A 1 84 ? -0.665 -6.572 -11.003 1.00 66.31 84 SER A C 1
ATOM 643 O O . SER A 1 84 ? -1.161 -7.167 -10.042 1.00 66.31 84 SER A O 1
ATOM 645 N N . ASN A 1 85 ? -1.080 -6.812 -12.248 1.00 68.69 85 ASN A N 1
ATOM 646 C CA . ASN A 1 85 ? -2.154 -7.769 -12.543 1.00 68.69 85 ASN A CA 1
ATOM 647 C C . ASN A 1 85 ? -1.763 -9.236 -12.242 1.00 68.69 85 ASN A C 1
ATOM 649 O O . ASN A 1 85 ? -2.622 -10.110 -12.162 1.00 68.69 85 ASN A O 1
ATOM 653 N N . LEU A 1 86 ? -0.465 -9.514 -12.071 1.00 66.50 86 LEU A N 1
ATOM 654 C CA . LEU A 1 86 ? 0.078 -10.847 -11.786 1.00 66.50 86 LEU A CA 1
ATOM 655 C C . LEU A 1 86 ? 0.363 -11.074 -10.294 1.00 66.50 86 LEU A C 1
ATOM 657 O O . LEU A 1 86 ? 0.878 -12.127 -9.920 1.00 66.50 86 LEU A O 1
ATOM 661 N N . THR A 1 87 ? 0.046 -10.099 -9.441 1.00 73.25 87 THR A N 1
ATOM 662 C CA . THR A 1 87 ? 0.348 -10.178 -8.009 1.00 73.25 87 THR A CA 1
ATOM 663 C C . THR A 1 87 ? -0.730 -10.891 -7.208 1.00 73.25 87 THR A C 1
ATOM 665 O O . THR A 1 87 ? -1.929 -10.661 -7.373 1.00 73.25 87 THR A O 1
ATOM 668 N N . GLN A 1 88 ? -0.288 -11.731 -6.276 1.00 78.38 88 GLN A N 1
ATOM 669 C CA . GLN A 1 88 ? -1.124 -12.302 -5.235 1.00 78.38 88 GLN A CA 1
ATOM 670 C C . GLN A 1 88 ? -1.006 -11.456 -3.965 1.00 78.38 88 GLN A C 1
ATOM 672 O O . GLN A 1 88 ? 0.090 -11.150 -3.502 1.00 78.38 88 GLN A O 1
ATOM 677 N N . LEU A 1 89 ? -2.142 -11.080 -3.381 1.00 80.81 89 LEU A N 1
ATOM 678 C CA . LEU A 1 89 ? -2.165 -10.323 -2.134 1.00 80.81 89 LEU A CA 1
ATOM 679 C C . LEU A 1 89 ? -2.177 -11.248 -0.922 1.00 80.81 89 LEU A C 1
ATOM 681 O O . LEU A 1 89 ? -2.949 -12.207 -0.864 1.00 80.81 89 LEU A O 1
ATOM 685 N N . GLN A 1 90 ? -1.377 -10.895 0.076 1.00 83.31 90 GLN A N 1
ATOM 686 C CA . GLN A 1 90 ? -1.289 -11.597 1.345 1.00 83.31 90 GLN A CA 1
ATOM 687 C C . GLN A 1 90 ? -1.425 -10.613 2.506 1.00 83.31 90 GLN A C 1
ATOM 689 O O . GLN A 1 90 ? -0.708 -9.615 2.594 1.00 83.31 90 GLN A O 1
ATOM 694 N N . TRP A 1 91 ? -2.362 -10.905 3.405 1.00 85.44 91 TRP A N 1
ATOM 695 C CA . TRP A 1 91 ? -2.597 -10.121 4.611 1.00 85.44 91 TRP A CA 1
ATOM 696 C C . TRP A 1 91 ? -1.856 -10.717 5.799 1.00 85.44 91 TRP A C 1
ATOM 698 O O . TRP A 1 91 ? -1.842 -11.932 5.992 1.00 85.44 91 TRP A O 1
ATOM 708 N N . HIS A 1 92 ? -1.291 -9.839 6.617 1.00 85.56 92 HIS A N 1
ATOM 709 C CA . HIS A 1 92 ? -0.594 -10.180 7.844 1.00 85.56 92 HIS A CA 1
ATOM 710 C C . HIS A 1 92 ? -1.142 -9.353 9.004 1.00 85.56 92 HIS A C 1
ATOM 712 O O . HIS A 1 92 ? -1.326 -8.144 8.865 1.00 85.56 92 HIS A O 1
ATOM 718 N N . VAL A 1 93 ? -1.355 -9.987 10.154 1.00 84.62 93 VAL A N 1
ATOM 719 C CA . VAL A 1 93 ? -1.740 -9.336 11.413 1.00 84.62 93 VAL A CA 1
ATOM 720 C C . VAL A 1 93 ? -0.617 -9.536 12.405 1.00 84.62 93 VAL A C 1
ATOM 722 O O . VAL A 1 93 ? -0.270 -10.670 12.735 1.00 84.62 93 VAL A O 1
ATOM 725 N N . SER A 1 94 ? -0.008 -8.439 12.854 1.00 75.94 94 SER A N 1
ATOM 726 C CA . SER A 1 94 ? 1.120 -8.483 13.793 1.00 75.94 94 SER A CA 1
ATOM 727 C C . SER A 1 94 ? 2.219 -9.469 13.348 1.00 75.94 94 SER A C 1
ATOM 729 O O . SER A 1 94 ? 2.761 -10.220 14.156 1.00 75.94 94 SER A O 1
ATOM 731 N N . GLY A 1 95 ? 2.493 -9.521 12.037 1.00 73.44 95 GLY A N 1
ATOM 732 C CA . GLY A 1 95 ? 3.495 -10.401 11.418 1.00 73.44 95 GLY A CA 1
ATOM 733 C C . GLY A 1 95 ? 3.037 -11.825 11.072 1.00 73.44 95 GLY A C 1
ATOM 734 O O . GLY A 1 95 ? 3.783 -12.537 10.408 1.00 73.44 95 GLY A O 1
ATOM 735 N N . HIS A 1 96 ? 1.827 -12.241 11.453 1.00 79.19 96 HIS A N 1
ATOM 736 C CA . HIS A 1 96 ? 1.309 -13.585 11.175 1.00 79.19 96 HIS A CA 1
ATOM 737 C C . HIS A 1 96 ? 0.361 -13.565 9.970 1.00 79.19 96 HIS A C 1
ATOM 739 O O . HIS A 1 96 ? -0.461 -12.649 9.882 1.00 79.19 96 HIS A O 1
ATOM 745 N N . PRO A 1 97 ? 0.442 -14.534 9.040 1.00 76.25 97 PRO A N 1
ATOM 746 C CA . PRO A 1 97 ? -0.447 -14.576 7.888 1.00 76.25 97 PRO A CA 1
ATOM 747 C C . PRO A 1 97 ? -1.892 -14.790 8.340 1.00 76.25 97 PRO A C 1
ATOM 749 O O . PRO A 1 97 ? -2.181 -15.640 9.184 1.00 76.25 97 PRO A O 1
ATOM 752 N N . VAL A 1 98 ? -2.806 -14.018 7.760 1.00 75.31 98 VAL A N 1
ATOM 753 C CA . VAL A 1 98 ? -4.240 -14.216 7.962 1.00 75.31 98 VAL A CA 1
ATOM 754 C C . VAL A 1 98 ? -4.654 -15.465 7.201 1.00 75.31 98 VAL A C 1
ATOM 756 O O . VAL A 1 98 ? -4.747 -15.451 5.972 1.00 75.31 98 VAL A O 1
ATOM 759 N N . GLU A 1 99 ? -4.928 -16.556 7.914 1.00 66.56 99 GLU A N 1
ATOM 760 C CA . GLU A 1 99 ? -5.607 -17.684 7.291 1.00 66.56 99 GLU A CA 1
ATOM 761 C C . GLU A 1 99 ? -7.043 -17.287 6.936 1.00 66.56 99 GLU A C 1
ATOM 763 O O . GLU A 1 99 ? -7.832 -16.860 7.783 1.00 66.56 99 GLU A O 1
ATOM 768 N N . ASN A 1 100 ? -7.402 -17.521 5.673 1.00 56.06 100 ASN A N 1
ATOM 769 C CA . ASN A 1 100 ? -8.735 -17.331 5.085 1.00 56.06 100 ASN A CA 1
ATOM 770 C C . ASN A 1 100 ? -9.848 -18.170 5.773 1.00 56.06 100 ASN A C 1
ATOM 772 O O . ASN A 1 100 ? -10.977 -18.217 5.293 1.00 56.06 100 ASN A O 1
ATOM 776 N N . SER A 1 101 ? -9.531 -18.883 6.864 1.00 48.44 101 SER A N 1
ATOM 777 C CA . SER A 1 101 ? -10.429 -19.777 7.602 1.00 48.44 101 SER A CA 1
ATOM 778 C C . SER A 1 101 ? -10.988 -19.175 8.899 1.00 48.44 101 SER A C 1
ATOM 780 O O . SER A 1 101 ? -11.913 -19.745 9.482 1.00 48.44 101 SER A O 1
ATOM 782 N N . SER A 1 102 ? -10.495 -18.015 9.357 1.00 51.22 102 SER A N 1
ATOM 783 C CA . SER A 1 102 ? -11.085 -17.373 10.535 1.00 51.22 102 SER A CA 1
ATOM 784 C C . SER A 1 102 ? -12.420 -16.713 10.160 1.00 51.22 102 SER A C 1
ATOM 786 O O . SER A 1 102 ? -12.482 -15.810 9.332 1.00 51.22 102 SER A O 1
ATOM 788 N N . VAL A 1 103 ? -13.513 -17.169 10.782 1.00 48.53 103 VAL A N 1
ATOM 789 C CA . VAL A 1 103 ? -14.927 -16.769 10.558 1.00 48.53 103 VAL A CA 1
ATOM 790 C C . VAL A 1 103 ? -15.171 -15.243 10.598 1.00 48.53 103 VAL A C 1
ATOM 792 O O . VAL A 1 103 ? -16.230 -14.759 10.205 1.00 48.53 103 VAL A O 1
ATOM 795 N N . VAL A 1 104 ? -14.192 -14.472 11.066 1.00 52.88 104 VAL A N 1
ATOM 796 C CA . VAL A 1 104 ? -14.258 -13.024 11.270 1.00 52.88 104 VAL A CA 1
ATOM 797 C C . VAL A 1 104 ? -13.681 -12.238 10.085 1.00 52.88 104 VAL A C 1
ATOM 799 O O . VAL A 1 104 ? -14.111 -11.105 9.861 1.00 52.88 104 VAL A O 1
ATOM 802 N N . GLN A 1 105 ? -12.756 -12.828 9.315 1.00 57.25 105 GLN A N 1
ATOM 803 C CA . GLN A 1 105 ? -11.935 -12.135 8.321 1.00 57.25 105 GLN A CA 1
ATOM 804 C C . GLN A 1 105 ? -12.138 -12.719 6.915 1.00 57.25 105 GLN A C 1
ATOM 806 O O . GLN A 1 105 ? -11.685 -13.817 6.610 1.00 57.25 105 GLN A O 1
ATOM 811 N N . HIS A 1 106 ? -12.808 -11.975 6.029 1.00 60.19 106 HIS A N 1
ATOM 812 C CA . HIS A 1 106 ? -13.020 -12.391 4.637 1.00 60.19 106 HIS A CA 1
ATOM 813 C C . HIS A 1 106 ? -12.203 -11.544 3.668 1.00 60.19 106 HIS A C 1
ATOM 815 O O . HIS A 1 106 ? -12.283 -10.316 3.702 1.00 60.19 106 HIS A O 1
ATOM 821 N N . ILE A 1 107 ? -11.497 -12.194 2.744 1.00 61.56 107 ILE A N 1
ATOM 822 C CA . ILE A 1 107 ? -10.830 -11.516 1.632 1.00 61.56 107 ILE A CA 1
ATOM 823 C C . ILE A 1 107 ? -11.782 -11.515 0.433 1.00 61.56 107 ILE A C 1
ATOM 825 O O . ILE A 1 107 ? -12.093 -12.562 -0.134 1.00 61.56 107 ILE A O 1
ATOM 829 N N . LYS A 1 108 ? -12.275 -10.337 0.044 1.00 62.75 108 LYS A N 1
ATOM 830 C CA . LYS A 1 108 ? -13.128 -10.162 -1.143 1.00 62.75 108 LYS A CA 1
ATOM 831 C C . LYS A 1 108 ? -12.575 -9.030 -1.988 1.00 62.75 108 LYS A C 1
ATOM 833 O O . LYS A 1 108 ? -12.457 -7.923 -1.477 1.00 62.75 108 LYS A O 1
ATOM 838 N N . HIS A 1 109 ? -12.274 -9.298 -3.261 1.00 65.69 109 HIS A N 1
ATOM 839 C CA . HIS A 1 109 ? -11.749 -8.296 -4.202 1.00 65.69 109 HIS A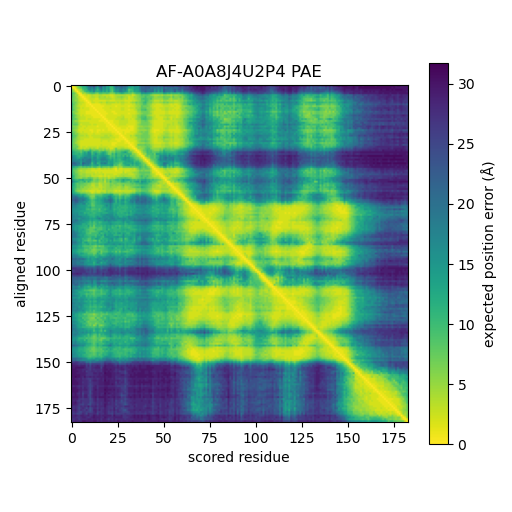 CA 1
ATOM 840 C C . HIS A 1 109 ? -10.648 -7.438 -3.556 1.00 65.69 109 HIS A C 1
ATOM 842 O O . HIS A 1 109 ? -10.788 -6.224 -3.429 1.00 65.69 109 HIS A O 1
ATOM 848 N N . ASN A 1 110 ? -9.604 -8.096 -3.044 1.00 76.38 110 ASN A N 1
ATOM 849 C CA . ASN A 1 110 ? -8.408 -7.432 -2.515 1.00 76.38 110 ASN A CA 1
ATOM 850 C C . ASN A 1 110 ? -8.628 -6.656 -1.196 1.00 76.38 110 ASN A C 1
ATOM 852 O O . ASN A 1 110 ? -7.744 -5.952 -0.716 1.00 76.38 110 ASN A O 1
ATOM 856 N N . THR A 1 111 ? -9.794 -6.816 -0.567 1.00 81.19 111 THR A N 1
ATOM 857 C CA . THR A 1 111 ? -10.164 -6.141 0.684 1.00 81.19 111 THR A CA 1
ATOM 858 C C . THR A 1 111 ? -10.273 -7.144 1.825 1.00 81.19 111 THR A C 1
ATOM 860 O O . THR A 1 111 ? -10.969 -8.151 1.680 1.00 81.19 111 THR A O 1
ATOM 863 N N . LEU A 1 112 ? -9.647 -6.847 2.968 1.00 86.19 112 LEU A N 1
ATOM 864 C CA . LEU A 1 112 ? -9.864 -7.575 4.218 1.00 86.19 112 LEU A CA 1
ATOM 865 C C . LEU A 1 112 ? -11.102 -7.019 4.928 1.00 86.19 112 LEU A C 1
ATOM 867 O O . LEU A 1 112 ? -11.184 -5.822 5.219 1.00 86.19 112 LEU A O 1
ATOM 871 N N . LEU A 1 113 ? -12.077 -7.885 5.195 1.00 86.44 113 LEU A N 1
ATOM 872 C CA . LEU A 1 113 ? -13.326 -7.542 5.868 1.00 86.44 113 LEU A CA 1
ATOM 873 C C . LEU A 1 113 ? -13.366 -8.150 7.262 1.00 86.44 113 LEU A C 1
ATOM 875 O O . LEU A 1 113 ? -13.370 -9.369 7.375 1.00 86.44 113 LEU A O 1
ATOM 879 N N . ILE A 1 114 ? -13.496 -7.310 8.287 1.00 87.12 114 ILE A N 1
ATOM 880 C CA . ILE A 1 114 ? -13.767 -7.725 9.669 1.00 87.12 114 ILE A CA 1
ATOM 881 C C . ILE A 1 114 ? -15.251 -7.461 9.915 1.00 87.12 114 ILE A C 1
ATOM 883 O O . ILE A 1 114 ? -15.681 -6.310 9.876 1.00 87.12 114 ILE A O 1
ATOM 887 N N . LEU A 1 115 ? -16.064 -8.506 10.079 1.00 84.19 115 LEU A N 1
ATOM 888 C CA . LEU A 1 115 ? -17.528 -8.350 10.136 1.00 84.19 115 LEU A CA 1
ATOM 889 C C . LEU A 1 115 ? -18.047 -7.890 11.499 1.00 84.19 115 LEU A C 1
ATOM 891 O O . LEU A 1 115 ? -18.997 -7.112 11.552 1.00 84.19 115 LEU A O 1
ATOM 895 N N . ASN A 1 116 ? -17.439 -8.392 12.570 1.00 85.50 1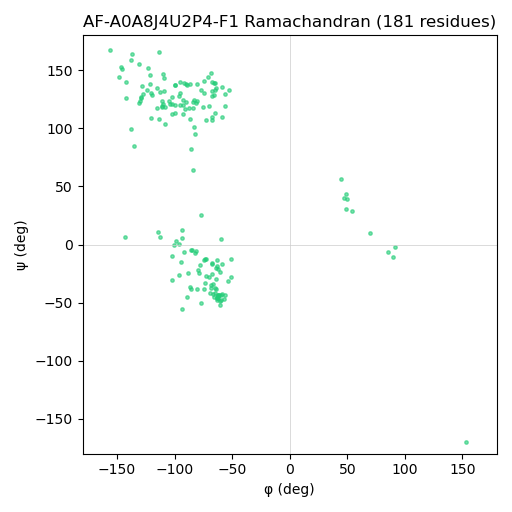16 ASN A N 1
ATOM 896 C CA . ASN A 1 116 ? -17.798 -8.096 13.948 1.00 85.50 116 ASN A CA 1
ATOM 897 C C . ASN A 1 116 ? -16.508 -7.831 14.719 1.00 85.50 116 ASN A C 1
ATOM 899 O O . ASN A 1 116 ? -15.923 -8.755 15.280 1.00 85.50 116 ASN A O 1
ATOM 903 N N . ALA A 1 117 ? -16.037 -6.586 14.653 1.00 87.50 117 ALA A N 1
ATOM 904 C CA . ALA A 1 117 ? -14.787 -6.203 15.284 1.00 87.50 117 ALA A CA 1
ATOM 905 C C . ALA A 1 117 ? -14.896 -6.320 16.810 1.00 87.50 117 ALA A C 1
ATOM 907 O O . ALA A 1 117 ? -15.856 -5.842 17.413 1.00 87.50 117 ALA A O 1
ATOM 908 N N . SER A 1 118 ? -13.899 -6.933 17.429 1.00 87.31 118 SER A N 1
ATOM 909 C CA . SER A 1 118 ? -13.696 -7.023 18.871 1.00 87.31 118 SER A CA 1
ATOM 910 C C . SER A 1 118 ? -12.446 -6.241 19.268 1.00 87.31 118 SER A C 1
ATOM 912 O O . SER A 1 118 ? -11.610 -5.912 18.432 1.00 87.31 118 SER A O 1
ATOM 914 N N . GLU A 1 119 ? -12.276 -5.966 20.557 1.00 86.06 119 GLU A N 1
ATOM 915 C CA . GLU A 1 119 ? -11.037 -5.387 21.093 1.00 86.06 119 GLU A CA 1
ATOM 916 C C . GLU A 1 119 ? -9.795 -6.208 20.702 1.00 86.06 119 GLU A C 1
ATOM 918 O O . GLU A 1 119 ? -8.748 -5.636 20.409 1.00 86.06 119 GLU A O 1
ATOM 923 N N . ASN A 1 120 ? -9.946 -7.527 20.562 1.00 85.06 120 ASN A N 1
ATOM 924 C CA . ASN A 1 120 ? -8.877 -8.421 20.111 1.00 85.06 120 ASN A CA 1
ATOM 925 C C . ASN A 1 120 ? -8.461 -8.215 18.644 1.00 85.06 120 ASN A C 1
ATOM 927 O O . ASN A 1 120 ? -7.399 -8.692 18.256 1.00 85.06 120 ASN A O 1
ATOM 931 N N . ASP A 1 121 ? -9.275 -7.534 17.832 1.00 85.62 121 ASP A N 1
ATOM 932 C CA . ASP A 1 121 ? -8.943 -7.225 16.438 1.00 85.62 121 ASP A CA 1
ATOM 933 C C . ASP A 1 121 ? -8.096 -5.947 16.311 1.00 85.62 12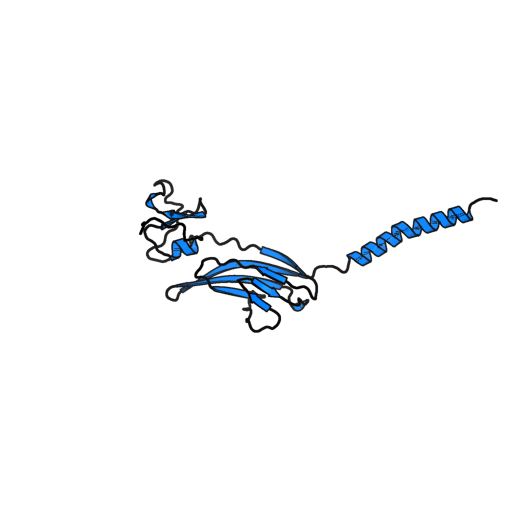1 ASP A C 1
ATOM 935 O O . ASP A 1 121 ? -7.661 -5.607 15.208 1.00 85.62 121 ASP A O 1
ATOM 939 N N . A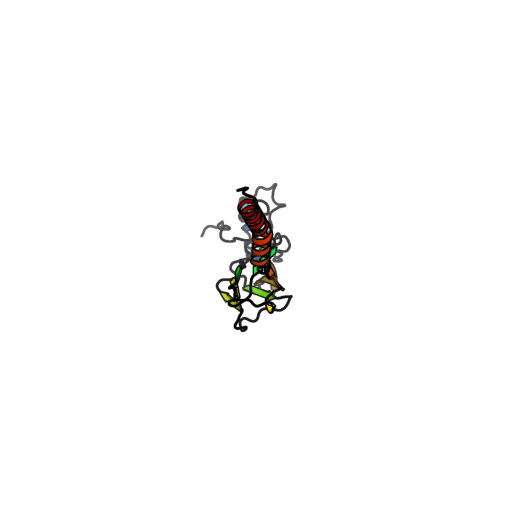LA A 1 122 ? -7.843 -5.223 17.408 1.00 88.75 122 ALA A N 1
ATOM 940 C CA . ALA A 1 122 ? -6.924 -4.090 17.407 1.00 88.75 122 ALA A CA 1
ATOM 941 C C . ALA A 1 122 ? -5.486 -4.554 17.127 1.00 88.75 122 ALA A C 1
ATOM 943 O O . ALA A 1 122 ? -5.025 -5.566 17.655 1.00 88.75 122 ALA A O 1
ATOM 944 N N . GLY A 1 123 ? -4.755 -3.799 16.308 1.00 88.94 123 GLY A N 1
ATOM 945 C CA . GLY A 1 123 ? -3.389 -4.162 15.943 1.00 88.94 123 GLY A CA 1
ATOM 946 C C . GLY A 1 123 ? -2.945 -3.635 14.588 1.00 88.94 123 GLY A C 1
ATOM 947 O O . GLY A 1 123 ? -3.616 -2.814 13.959 1.00 88.94 123 GLY A O 1
ATOM 948 N N . HIS A 1 124 ? -1.785 -4.126 14.152 1.00 90.12 124 HIS A N 1
ATOM 949 C CA . HIS A 1 124 ? -1.150 -3.706 12.910 1.00 90.12 124 HIS A CA 1
ATOM 950 C C . HIS A 1 124 ? -1.420 -4.716 11.795 1.00 90.12 124 HIS A C 1
ATOM 952 O O . HIS A 1 124 ? -1.049 -5.888 11.901 1.00 90.12 124 HIS A O 1
ATOM 958 N N . TYR A 1 125 ? -2.058 -4.243 10.731 1.00 89.06 125 TYR A N 1
ATOM 959 C CA . TYR A 1 125 ? -2.439 -5.036 9.572 1.00 89.06 125 TYR A CA 1
ATOM 960 C C . TYR A 1 125 ? -1.602 -4.596 8.383 1.00 89.06 125 TYR A C 1
ATOM 962 O O . TYR A 1 125 ? -1.627 -3.430 7.991 1.00 89.06 125 TYR A O 1
ATOM 970 N N . THR A 1 126 ? -0.899 -5.542 7.780 1.00 88.75 126 THR A N 1
ATOM 971 C CA . THR A 1 126 ? -0.032 -5.286 6.634 1.00 88.75 126 THR A CA 1
ATOM 972 C C . THR A 1 126 ? -0.519 -6.097 5.451 1.00 88.75 126 THR A C 1
ATOM 974 O O . THR A 1 126 ? -0.692 -7.311 5.555 1.00 88.75 126 THR A O 1
ATOM 977 N N . CYS A 1 127 ? -0.703 -5.435 4.315 1.00 86.69 127 CYS A N 1
ATOM 978 C CA . CYS A 1 127 ? -0.928 -6.103 3.046 1.00 86.69 127 CYS A CA 1
ATOM 979 C C . CYS A 1 127 ? 0.355 -6.094 2.219 1.00 86.69 127 CYS A C 1
ATOM 981 O O . CYS A 1 127 ? 0.949 -5.038 1.981 1.00 86.69 127 CYS A O 1
ATOM 983 N N . THR A 1 128 ? 0.756 -7.276 1.767 1.00 84.81 128 THR A N 1
ATOM 984 C CA . THR A 1 128 ? 1.877 -7.465 0.852 1.00 84.81 128 THR A CA 1
ATOM 985 C C . THR A 1 128 ? 1.393 -8.017 -0.475 1.00 84.81 128 THR A C 1
ATOM 987 O O . THR A 1 128 ? 0.613 -8.967 -0.513 1.00 84.81 128 THR A O 1
ATOM 990 N N . SER A 1 129 ? 1.899 -7.441 -1.552 1.00 80.38 129 SER A N 1
ATOM 991 C CA . SER A 1 129 ? 1.753 -7.911 -2.917 1.00 80.38 129 SER A CA 1
ATOM 992 C C . SER A 1 129 ? 2.942 -8.806 -3.257 1.00 80.38 129 SER A C 1
ATOM 994 O O . SER A 1 129 ? 4.087 -8.365 -3.190 1.00 80.38 129 SER A O 1
ATOM 996 N N . VAL A 1 130 ? 2.676 -10.065 -3.595 1.00 80.50 130 VAL A N 1
ATOM 997 C CA . VAL A 1 130 ? 3.684 -11.070 -3.945 1.00 80.50 130 VAL A CA 1
ATOM 998 C C . VAL A 1 130 ? 3.562 -11.384 -5.429 1.00 80.50 130 VAL A C 1
ATOM 1000 O O . VAL A 1 130 ? 2.517 -11.842 -5.886 1.00 80.50 130 VAL A O 1
ATOM 1003 N N . GLU A 1 131 ? 4.622 -11.135 -6.192 1.00 77.50 131 GLU A N 1
ATOM 1004 C CA . GLU A 1 131 ? 4.702 -11.523 -7.599 1.00 77.50 131 GLU A CA 1
ATOM 1005 C C . GLU A 1 131 ? 5.733 -12.634 -7.781 1.00 77.50 131 GLU A C 1
ATOM 1007 O O . GLU A 1 131 ? 6.923 -12.441 -7.521 1.00 77.50 131 GLU A O 1
ATOM 1012 N N . THR A 1 132 ? 5.288 -13.801 -8.247 1.00 72.81 132 THR A N 1
ATOM 1013 C CA . THR A 1 132 ? 6.173 -14.938 -8.511 1.00 72.81 132 THR A CA 1
ATOM 1014 C C . THR A 1 132 ? 6.569 -14.977 -9.982 1.00 72.81 132 THR A C 1
ATOM 1016 O O . THR A 1 132 ? 5.723 -15.013 -10.874 1.00 72.81 132 THR A O 1
ATOM 1019 N N . SER A 1 133 ? 7.869 -15.057 -10.264 1.00 64.88 133 SER A N 1
ATOM 1020 C CA . SER A 1 133 ? 8.375 -15.252 -11.623 1.00 64.88 133 SER A CA 1
ATOM 1021 C C . SER A 1 133 ? 9.590 -16.157 -11.651 1.00 64.88 133 SER A C 1
ATOM 1023 O O . SER A 1 133 ? 10.601 -15.867 -11.022 1.00 64.88 133 SER A O 1
ATOM 1025 N N . LYS A 1 134 ? 9.526 -17.213 -12.474 1.00 63.97 134 LYS A N 1
ATOM 1026 C CA . LYS A 1 134 ? 10.600 -18.212 -12.641 1.00 63.97 134 LYS A CA 1
ATOM 1027 C C . LYS A 1 134 ? 11.143 -18.765 -11.307 1.00 63.97 134 LYS A C 1
ATOM 1029 O O . LYS A 1 134 ? 12.299 -19.164 -11.242 1.00 63.97 134 LYS A O 1
ATOM 1034 N N . GLY A 1 135 ? 10.294 -18.833 -10.279 1.00 67.00 135 GLY A N 1
ATOM 1035 C CA . GLY A 1 135 ? 10.634 -19.371 -8.958 1.00 67.00 135 GLY A CA 1
ATOM 1036 C C . GLY A 1 135 ? 11.151 -18.349 -7.943 1.00 67.00 135 GLY A C 1
ATOM 1037 O O . GLY A 1 135 ? 11.379 -18.736 -6.804 1.00 67.00 135 GLY A O 1
ATOM 1038 N N . GLU A 1 136 ? 11.303 -17.074 -8.314 1.00 68.00 136 GLU A N 1
ATOM 1039 C CA . GLU A 1 136 ? 11.608 -15.990 -7.370 1.00 68.00 136 GLU A CA 1
ATOM 1040 C C . GLU A 1 136 ? 10.339 -15.214 -7.009 1.00 68.00 136 GLU A C 1
ATOM 1042 O O . GLU A 1 136 ? 9.511 -14.923 -7.878 1.00 68.00 136 GLU A O 1
ATOM 1047 N N . GLU A 1 137 ? 10.193 -14.890 -5.724 1.00 75.50 137 GLU A N 1
ATOM 1048 C CA . GLU A 1 137 ? 9.082 -14.109 -5.182 1.00 75.50 137 GLU A CA 1
ATOM 1049 C C . GLU A 1 137 ? 9.533 -12.674 -4.914 1.00 75.50 137 GLU A C 1
ATOM 1051 O O . GLU A 1 137 ? 10.444 -12.426 -4.123 1.00 75.50 137 GLU A O 1
ATOM 1056 N N . TYR A 1 138 ? 8.871 -11.718 -5.558 1.00 72.06 138 TYR A N 1
ATOM 1057 C CA . TYR A 1 138 ? 9.048 -10.301 -5.282 1.00 72.06 138 TYR A CA 1
ATOM 1058 C C . TYR A 1 138 ? 7.910 -9.822 -4.390 1.00 72.06 138 TYR A C 1
ATOM 1060 O O . TYR A 1 138 ? 6.756 -9.784 -4.812 1.00 72.06 138 TYR A O 1
ATOM 1068 N N . ILE A 1 139 ? 8.248 -9.459 -3.153 1.00 75.75 139 ILE A N 1
ATOM 1069 C CA . ILE A 1 139 ? 7.286 -9.032 -2.137 1.00 75.75 139 ILE A CA 1
ATOM 1070 C C . ILE A 1 139 ? 7.381 -7.517 -1.973 1.00 75.75 139 ILE A C 1
ATOM 1072 O O . ILE A 1 139 ? 8.440 -6.987 -1.643 1.00 75.75 139 ILE A O 1
ATOM 1076 N N . THR A 1 140 ? 6.268 -6.816 -2.157 1.00 73.44 140 THR A N 1
ATOM 1077 C CA . THR A 1 140 ? 6.150 -5.379 -1.890 1.00 73.44 140 THR A CA 1
ATOM 1078 C C . THR A 1 140 ? 5.054 -5.127 -0.863 1.00 73.44 140 THR A C 1
ATOM 1080 O O . THR A 1 140 ? 4.003 -5.761 -0.882 1.00 73.44 140 THR A O 1
ATOM 1083 N N . GLN A 1 141 ? 5.296 -4.227 0.089 1.00 72.00 141 GLN A N 1
ATOM 1084 C CA . GLN A 1 141 ? 4.274 -3.808 1.049 1.00 72.00 141 GLN A CA 1
ATOM 1085 C C . GLN A 1 141 ? 3.419 -2.715 0.417 1.00 72.00 141 GLN A C 1
ATOM 1087 O O . GLN A 1 141 ? 3.935 -1.648 0.104 1.00 72.00 141 GLN A O 1
ATOM 1092 N N . THR A 1 142 ? 2.123 -2.971 0.239 1.00 75.50 142 THR A N 1
ATOM 1093 C CA . THR A 1 142 ? 1.239 -2.043 -0.484 1.00 75.50 142 THR A CA 1
ATOM 1094 C C . THR A 1 142 ? 0.370 -1.207 0.449 1.00 75.50 142 THR A C 1
ATOM 1096 O O . THR A 1 142 ? 0.064 -0.062 0.138 1.00 75.50 142 THR A O 1
ATOM 1099 N N . ALA A 1 143 ? -0.004 -1.734 1.620 1.00 84.88 143 ALA A N 1
ATOM 1100 C CA . ALA A 1 143 ? -0.810 -0.991 2.588 1.00 84.88 143 ALA A CA 1
ATOM 1101 C C . ALA A 1 143 ? -0.496 -1.388 4.035 1.00 84.88 143 ALA A C 1
ATOM 1103 O O . ALA A 1 143 ? -0.259 -2.564 4.329 1.00 84.88 143 ALA A O 1
ATOM 1104 N N . MET A 1 144 ? -0.543 -0.407 4.941 1.00 89.44 144 MET A N 1
ATOM 1105 C CA . MET A 1 144 ? -0.392 -0.596 6.385 1.00 89.44 144 MET A CA 1
ATOM 1106 C C . MET A 1 144 ? -1.567 0.058 7.113 1.00 89.44 144 MET A C 1
ATOM 1108 O O . MET A 1 144 ? -1.889 1.221 6.882 1.00 89.44 144 MET A O 1
ATOM 1112 N N . TYR A 1 145 ? -2.214 -0.687 8.002 1.00 89.50 145 TYR A N 1
ATOM 1113 C CA . TYR A 1 145 ? -3.327 -0.199 8.804 1.00 89.50 145 TYR A CA 1
ATOM 1114 C C . TYR A 1 145 ? -3.046 -0.388 10.289 1.00 89.50 145 TYR A C 1
ATOM 1116 O O . TYR A 1 145 ? -2.675 -1.473 10.730 1.00 89.50 145 TYR A O 1
ATOM 1124 N N . ASP A 1 146 ? -3.292 0.661 11.065 1.00 91.50 146 ASP A N 1
ATOM 1125 C CA . ASP A 1 146 ? -3.259 0.626 12.524 1.00 91.50 146 ASP A CA 1
ATOM 1126 C C . ASP A 1 146 ? -4.693 0.736 13.054 1.00 91.50 146 ASP A C 1
ATOM 1128 O O . ASP A 1 146 ? -5.314 1.805 12.996 1.00 91.50 146 ASP A O 1
ATOM 1132 N N . LEU A 1 147 ? -5.249 -0.39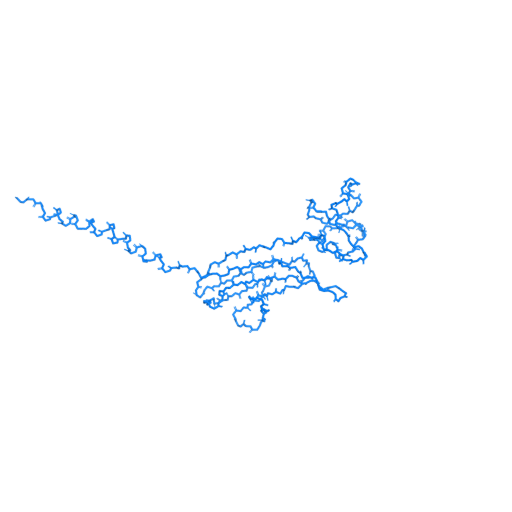7 13.497 1.00 91.44 147 LEU A N 1
ATOM 1133 C CA . LEU A 1 147 ? -6.607 -0.472 14.026 1.00 91.44 147 LEU A CA 1
ATOM 1134 C C . LEU A 1 147 ? -6.611 -0.178 15.518 1.00 91.44 147 LEU A C 1
ATOM 1136 O O . LEU A 1 147 ? -6.057 -0.933 16.317 1.00 91.44 147 LEU A O 1
ATOM 1140 N N . ARG A 1 148 ? -7.306 0.895 15.894 1.00 91.75 148 ARG A N 1
ATOM 1141 C CA . ARG A 1 148 ? -7.408 1.354 17.279 1.00 91.75 148 ARG A CA 1
ATOM 1142 C C . ARG A 1 148 ? -8.857 1.390 17.733 1.00 91.75 148 ARG A C 1
ATOM 1144 O O . ARG A 1 148 ? -9.752 1.745 16.969 1.00 91.75 148 ARG A O 1
ATOM 1151 N N . LEU A 1 149 ? -9.088 1.089 19.004 1.00 91.31 149 LEU A N 1
ATOM 1152 C CA . LEU A 1 149 ? -10.391 1.317 19.614 1.00 91.31 149 LEU A CA 1
ATOM 1153 C C . LEU A 1 149 ? -10.666 2.820 19.679 1.00 91.31 149 LEU A C 1
ATOM 1155 O O . LEU A 1 149 ? -9.839 3.607 20.143 1.00 91.31 149 LEU A O 1
ATOM 1159 N N . GLY A 1 150 ? -11.826 3.224 19.176 1.00 84.56 150 GLY A N 1
ATOM 1160 C CA . GLY A 1 150 ? -12.319 4.579 19.334 1.00 84.56 150 GLY A CA 1
ATOM 1161 C C . GLY A 1 150 ? -12.815 4.795 20.762 1.00 84.56 150 GLY A C 1
ATOM 1162 O O . GLY A 1 150 ? -13.485 3.945 21.347 1.00 84.56 150 GLY A O 1
ATOM 1163 N N . ASP A 1 151 ? -12.552 5.974 21.313 1.00 73.56 151 ASP A N 1
ATOM 1164 C CA . ASP A 1 151 ? -13.020 6.351 22.646 1.00 73.56 151 ASP A CA 1
ATOM 1165 C C . ASP A 1 151 ? -14.446 6.938 22.537 1.00 73.56 151 ASP A C 1
ATOM 1167 O O . ASP A 1 151 ? -14.635 8.146 22.410 1.00 73.56 151 ASP A O 1
ATOM 1171 N N . SER A 1 152 ? -15.479 6.085 22.483 1.00 59.84 152 SER A N 1
ATOM 1172 C CA . SER A 1 152 ? -16.891 6.538 22.435 1.00 59.84 152 SER A CA 1
ATOM 1173 C C . SER A 1 152 ? -17.416 6.935 23.822 1.00 59.84 152 SER A C 1
ATOM 1175 O O . SER A 1 152 ? -18.347 7.733 23.945 1.00 59.84 152 SER A O 1
ATOM 1177 N N . MET A 1 153 ? -16.785 6.438 24.891 1.00 54.25 153 MET A N 1
ATOM 1178 C CA . MET A 1 153 ? -17.309 6.533 26.258 1.00 54.25 153 MET A CA 1
ATOM 1179 C C . MET A 1 153 ? -17.238 7.937 26.874 1.00 54.25 153 MET A C 1
ATOM 1181 O O . MET A 1 153 ? -17.893 8.186 27.885 1.00 54.25 153 MET A O 1
ATOM 1185 N N . LYS A 1 154 ? -16.509 8.887 26.277 1.00 54.09 154 LYS A N 1
ATOM 1186 C CA . LYS A 1 154 ? -16.409 10.254 26.818 1.00 54.09 154 LYS A CA 1
ATOM 1187 C C . LYS A 1 154 ? -17.498 11.204 26.326 1.00 54.09 154 LYS A C 1
ATOM 1189 O O . LYS A 1 154 ? -17.824 12.146 27.040 1.00 54.09 154 LYS A O 1
ATOM 1194 N N . ALA A 1 155 ? -18.103 10.963 25.165 1.00 58.75 155 ALA A N 1
ATOM 1195 C CA . ALA A 1 155 ? -19.118 11.864 24.613 1.00 58.75 155 ALA A CA 1
ATOM 1196 C C . ALA A 1 155 ? -20.367 12.031 25.514 1.00 58.75 155 ALA A C 1
ATOM 1198 O O . ALA A 1 155 ? -20.720 13.178 25.803 1.00 58.75 155 ALA A O 1
ATOM 1199 N N . PRO A 1 156 ? -21.003 10.958 26.037 1.00 63.47 156 PRO A N 1
ATOM 1200 C CA . PRO A 1 156 ? -22.198 11.115 26.869 1.00 63.47 156 PRO A CA 1
ATOM 1201 C C . PRO A 1 156 ? -21.879 11.643 28.278 1.00 63.47 156 PRO A C 1
ATOM 1203 O O . PRO A 1 156 ? -22.656 12.421 28.828 1.00 63.47 156 PRO A O 1
ATOM 1206 N N . LEU A 1 157 ? -20.724 11.283 28.856 1.00 64.88 157 LEU A N 1
ATOM 1207 C CA . LEU A 1 157 ? -20.295 11.774 30.175 1.00 64.88 157 LEU A CA 1
ATOM 1208 C C . LEU A 1 157 ? -19.941 13.265 30.145 1.00 64.88 157 LEU A C 1
ATOM 1210 O O . LEU A 1 157 ? -20.328 14.009 31.045 1.00 64.88 157 LEU A O 1
ATOM 1214 N N . ILE A 1 158 ? -19.249 13.719 29.095 1.00 66.69 158 ILE A N 1
ATOM 1215 C CA . ILE A 1 158 ? -18.927 15.137 28.906 1.00 66.69 158 ILE A CA 1
ATOM 1216 C C . ILE A 1 158 ? -20.208 15.937 28.646 1.00 66.69 158 ILE A C 1
ATOM 1218 O O . ILE A 1 158 ? -20.387 16.988 29.254 1.00 66.69 158 ILE A O 1
ATOM 1222 N N . GLN A 1 159 ? -21.137 15.434 27.823 1.00 66.19 159 GLN A N 1
ATOM 1223 C CA . GLN A 1 159 ? -22.437 16.089 27.629 1.00 66.19 159 GLN A CA 1
ATOM 1224 C C . GLN A 1 159 ? -23.232 16.204 28.936 1.00 66.19 159 GLN A C 1
ATOM 1226 O O . GLN A 1 159 ? -23.763 17.275 29.224 1.00 66.19 159 GLN A O 1
ATOM 1231 N N . ALA A 1 160 ? -23.274 15.148 29.754 1.00 73.06 160 ALA A N 1
ATOM 1232 C CA . ALA A 1 160 ? -23.948 15.182 31.051 1.00 73.06 160 ALA A CA 1
ATOM 1233 C C . ALA A 1 160 ? -23.313 16.208 32.007 1.00 73.06 160 ALA A C 1
ATOM 1235 O O . ALA A 1 160 ? -24.030 16.997 32.619 1.00 73.06 160 ALA A O 1
ATOM 1236 N N . LEU A 1 161 ? -21.978 16.257 32.091 1.00 79.25 161 LEU A N 1
ATOM 1237 C CA . LEU A 1 161 ? -21.251 17.241 32.902 1.00 79.25 161 LEU A CA 1
ATOM 1238 C C . LEU A 1 161 ? -21.517 18.680 32.444 1.00 79.25 161 LEU A C 1
ATOM 1240 O O . LEU A 1 161 ? -21.760 19.550 33.276 1.00 79.25 161 LEU A O 1
ATOM 1244 N N . VAL A 1 162 ? -21.524 18.934 31.135 1.00 77.38 162 VAL A N 1
ATOM 1245 C CA . VAL A 1 162 ? -21.797 20.264 30.569 1.00 77.38 162 VAL A CA 1
ATOM 1246 C C . VAL A 1 162 ? -23.234 20.707 30.861 1.00 77.38 162 VAL A C 1
ATOM 1248 O O . VAL A 1 162 ? -23.449 21.848 31.265 1.00 77.38 162 VAL A O 1
ATOM 1251 N N . ILE A 1 163 ? -24.217 19.808 30.735 1.00 78.25 163 ILE A N 1
ATOM 1252 C CA . ILE A 1 163 ? -25.616 20.095 31.091 1.00 78.25 163 ILE A CA 1
ATOM 1253 C C . ILE A 1 163 ? -25.736 20.403 32.587 1.00 78.25 163 ILE A C 1
ATOM 1255 O O . ILE A 1 163 ? -26.386 21.378 32.953 1.00 78.25 163 ILE A O 1
ATOM 1259 N N . ILE A 1 164 ? -25.077 19.633 33.457 1.00 82.56 164 ILE A N 1
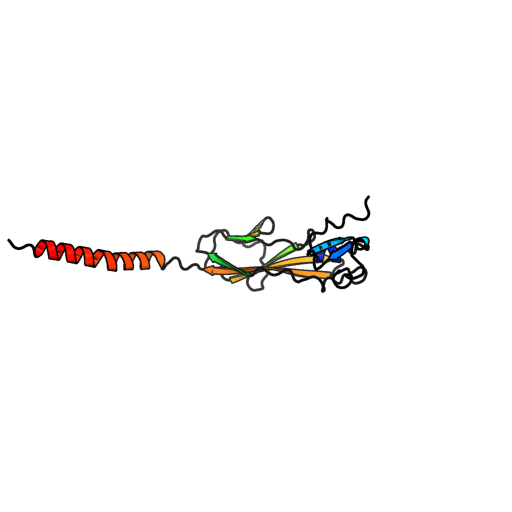ATOM 1260 C CA . ILE A 1 164 ? -25.085 19.880 34.905 1.00 82.56 164 ILE A CA 1
ATOM 1261 C C . ILE A 1 164 ? -24.462 21.246 35.225 1.00 82.56 164 ILE A C 1
ATOM 1263 O O . ILE A 1 164 ? -25.059 22.018 35.966 1.00 82.56 164 ILE A O 1
ATOM 1267 N N . ILE A 1 165 ? -23.310 21.586 34.640 1.00 85.12 165 ILE A N 1
ATOM 1268 C CA . ILE A 1 165 ? -22.601 22.846 34.919 1.00 85.12 165 ILE A CA 1
ATOM 1269 C C . ILE A 1 165 ? -23.360 24.068 34.387 1.00 85.12 165 ILE A C 1
ATOM 1271 O O . ILE A 1 165 ? -23.311 25.118 35.014 1.00 85.12 165 ILE A O 1
ATOM 1275 N N . ILE A 1 166 ? -24.058 23.962 33.253 1.00 83.12 166 ILE A N 1
ATOM 1276 C CA . ILE A 1 166 ? -24.752 25.107 32.640 1.00 83.12 166 ILE A CA 1
ATOM 1277 C C . ILE A 1 166 ? -26.185 25.243 33.169 1.00 83.12 166 ILE A C 1
ATOM 1279 O O . ILE A 1 166 ? -26.621 26.342 33.505 1.00 83.12 166 ILE A O 1
ATOM 1283 N N . VAL A 1 167 ? -26.932 24.141 33.263 1.00 84.00 167 VAL A N 1
ATOM 1284 C CA . VAL A 1 167 ? -28.376 24.171 33.543 1.00 84.00 167 VAL A CA 1
ATOM 1285 C C . VAL A 1 167 ? -28.669 24.221 35.042 1.00 84.00 167 VAL A C 1
ATOM 1287 O O . VAL A 1 167 ? -29.567 24.957 35.450 1.00 84.00 167 VAL A O 1
ATOM 1290 N N . MET A 1 168 ? -27.903 23.518 35.887 1.00 84.94 168 MET A N 1
ATOM 1291 C CA . MET A 1 168 ? -28.134 23.550 37.341 1.00 84.94 168 MET A CA 1
ATOM 1292 C C . MET A 1 168 ? -28.011 24.950 37.958 1.00 84.94 168 MET A C 1
ATOM 1294 O O . MET A 1 168 ? -28.923 25.330 38.696 1.00 84.94 168 MET A O 1
ATOM 1298 N N . PRO A 1 169 ? -26.964 25.759 37.687 1.00 88.56 169 PRO A N 1
ATOM 1299 C CA . PRO A 1 169 ? -26.885 27.094 38.273 1.00 88.56 169 PRO A CA 1
ATOM 1300 C C . PRO A 1 169 ? -27.981 28.024 37.750 1.00 88.56 169 PRO A C 1
ATOM 1302 O O . PRO A 1 169 ? -28.504 28.815 38.528 1.00 88.56 169 PRO A O 1
ATOM 1305 N N . LEU A 1 170 ? -28.398 27.901 36.483 1.00 84.62 170 LEU A N 1
ATOM 1306 C CA . LEU A 1 170 ? -29.518 28.680 35.942 1.00 84.62 170 LEU A CA 1
ATOM 1307 C C . LEU A 1 170 ? -30.829 28.374 36.679 1.00 84.62 170 LEU A C 1
ATOM 1309 O O . LEU A 1 170 ? -31.542 29.294 37.073 1.00 84.62 170 LEU A O 1
ATOM 1313 N N . VAL A 1 171 ? -31.126 27.097 36.934 1.00 85.50 171 VAL A N 1
ATOM 1314 C CA . VAL A 1 171 ? -32.314 26.685 37.703 1.00 85.50 171 VAL A CA 1
ATOM 1315 C C . VAL A 1 171 ? -32.246 27.185 39.148 1.00 85.50 171 VAL A C 1
ATOM 1317 O O . VAL A 1 171 ? -33.264 27.616 39.696 1.00 85.50 171 VAL A O 1
ATOM 1320 N N . LEU A 1 172 ? -31.058 27.168 39.761 1.00 84.19 172 LEU A N 1
ATOM 1321 C CA . LEU A 1 172 ? -30.849 27.671 41.119 1.00 84.19 172 LEU A CA 1
ATOM 1322 C C . LEU A 1 172 ? -31.081 29.187 41.202 1.00 84.19 172 LEU A C 1
ATOM 1324 O O . LEU A 1 172 ? -31.783 29.651 42.097 1.00 84.19 172 LEU A O 1
ATOM 1328 N N . VAL A 1 173 ? -30.540 29.948 40.243 1.00 88.38 173 VAL A N 1
ATOM 1329 C CA . VAL A 1 173 ? -30.713 31.405 40.146 1.00 88.38 173 VAL A CA 1
ATOM 1330 C C . VAL A 1 173 ? -32.180 31.763 39.929 1.00 88.38 173 VAL A C 1
ATOM 1332 O O . VAL A 1 173 ? -32.699 32.619 40.635 1.00 88.38 173 VAL A O 1
ATOM 1335 N N . VAL A 1 174 ? -32.884 31.077 39.023 1.00 85.81 174 VAL A N 1
ATOM 1336 C CA . VAL A 1 174 ? -34.315 31.322 38.776 1.00 85.81 174 VAL A CA 1
ATOM 1337 C C . VAL A 1 174 ? -35.153 31.037 40.025 1.00 85.81 174 VAL A C 1
ATOM 1339 O O . VAL A 1 174 ? -36.012 31.844 40.374 1.00 85.81 174 VAL A O 1
ATOM 1342 N N . ASN A 1 175 ? -34.884 29.940 40.740 1.00 80.12 175 ASN A N 1
ATOM 1343 C CA . ASN A 1 175 ? -35.567 29.651 42.004 1.00 80.12 175 ASN A CA 1
ATOM 1344 C C . ASN A 1 175 ? -35.271 30.718 43.065 1.00 80.12 175 ASN A C 1
ATOM 1346 O O . ASN A 1 175 ? -36.198 31.222 43.691 1.00 80.12 175 ASN A O 1
ATOM 1350 N N . LEU A 1 176 ? -34.009 31.119 43.238 1.00 81.69 176 LEU A N 1
ATOM 1351 C CA . LEU A 1 176 ? -33.639 32.195 44.161 1.00 81.69 176 LEU A CA 1
ATOM 1352 C C . LEU A 1 176 ? -34.342 33.513 43.804 1.00 81.69 176 LEU A C 1
ATOM 1354 O O . LEU A 1 176 ? -34.871 34.168 44.695 1.00 81.69 176 LEU A O 1
ATOM 1358 N N . CYS A 1 177 ? -34.431 33.874 42.523 1.00 80.94 177 CYS A N 1
ATOM 1359 C CA . CYS A 1 177 ? -35.161 35.061 42.073 1.00 80.94 177 CYS A CA 1
ATOM 1360 C C . CYS A 1 177 ? -36.674 34.969 42.340 1.00 80.94 177 CYS A C 1
ATOM 1362 O O . CYS A 1 177 ? -37.278 35.967 42.725 1.00 80.94 177 CYS A O 1
ATOM 1364 N N . LEU A 1 178 ? -37.285 33.788 42.185 1.00 75.88 178 LEU A N 1
ATOM 1365 C CA . LEU A 1 178 ? -38.705 33.564 42.491 1.00 75.88 178 LEU A CA 1
ATOM 1366 C C . LEU A 1 178 ? -39.000 33.655 43.997 1.00 75.88 178 LEU A C 1
ATOM 1368 O O . LEU A 1 178 ? -40.027 34.206 44.384 1.00 75.88 178 LEU A O 1
ATOM 1372 N N . PHE A 1 179 ? -38.096 33.160 44.847 1.00 73.25 179 PHE A N 1
ATOM 1373 C CA . PHE A 1 179 ? -38.229 33.237 46.307 1.00 73.25 179 PHE A CA 1
ATOM 1374 C C . PHE A 1 179 ? -37.853 34.605 46.889 1.00 73.25 179 PHE A C 1
ATOM 1376 O O . PHE A 1 179 ? -38.328 34.957 47.966 1.00 73.25 179 PHE A O 1
ATOM 1383 N N . CYS A 1 180 ? -37.017 35.381 46.197 1.00 64.38 180 CYS A N 1
ATOM 1384 C CA . CYS A 1 180 ? -36.568 36.699 46.644 1.00 64.38 180 CYS A CA 1
ATOM 1385 C C . CYS A 1 180 ? -37.431 37.851 46.100 1.00 64.38 180 CYS A C 1
ATOM 1387 O O . CYS A 1 180 ? -37.101 39.010 46.337 1.00 64.38 180 CYS A O 1
ATOM 1389 N N . SER A 1 181 ? -38.535 37.567 45.394 1.00 57.22 181 SER A N 1
ATOM 1390 C CA . SER A 1 181 ? -39.503 38.607 45.033 1.00 57.22 181 SER A CA 1
ATOM 1391 C C . SER A 1 181 ? -40.142 39.160 46.315 1.00 57.22 181 SER A C 1
ATOM 1393 O O . SER A 1 181 ? -40.869 38.421 46.986 1.00 57.22 181 SER A O 1
ATOM 1395 N N . PRO A 1 182 ? -39.891 40.430 46.686 1.00 68.31 182 PRO A N 1
ATOM 1396 C CA . PRO A 1 182 ? -40.469 41.006 47.890 1.00 68.31 182 PRO A CA 1
ATOM 1397 C C . PRO A 1 182 ? -41.985 41.143 47.700 1.00 68.31 182 PRO A C 1
ATOM 1399 O O . PRO A 1 182 ? -42.444 41.602 46.652 1.00 68.31 182 PRO A O 1
ATOM 1402 N N . ARG A 1 183 ? -42.755 40.697 48.697 1.00 56.47 183 ARG A N 1
ATOM 1403 C CA . ARG A 1 183 ? -44.142 41.142 48.882 1.00 56.47 183 ARG A CA 1
ATOM 1404 C C . ARG A 1 183 ? -44.157 42.546 49.461 1.00 56.47 183 ARG A C 1
ATOM 1406 O O . ARG A 1 183 ? -43.273 42.823 50.302 1.00 56.47 183 ARG A O 1
#

Foldseek 3Di:
DDLWPQQQQQAQLSQQQVLRPQWWQAQVVRGIGGPVPDDPVRVVRTHHDNDPSDSVVGPAQPAPEAEDADAFQDKDKDAFDANGPQWDKWKDFPRHTDDCPPPQWHQDPRITIGRGDDPVSFGKMWMWTWHDDPHDIDIGTGYIYGYHYDDPPVVVVVVVVVCCVPVVVVVVVVVVVVVPPDD

Radius of gyration: 28.23 Å; Cα contacts (8 Å, |Δi|>4): 312; chains: 1; bounding box: 64×61×83 Å

Sequence (183 aa):
MPLTACDHYTSCMDCVLARDPYCGWNLISNSCAAINHIHPNTHSEVVQSLRDRNASHCPAVESTNTIKFFYPGNKLSLLCEPGSNLTQLQWHVSGHPVENSSVVQHIKHNTLLILNASENDAGHYTCTSVETSKGEEYITQTAM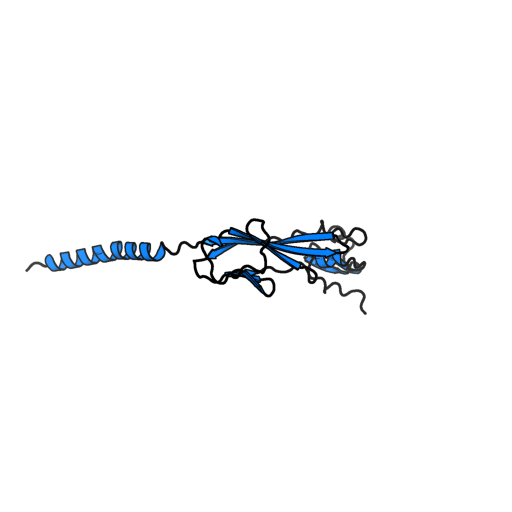YDLRLGDSMKAPLIQALVIIIIVMPLVLVVNLCLFCSPR

Nearest PDB structures (foldseek):
  1olz-assembly1_B  TM=7.786E-01  e=3.015E-13  Homo sapiens
  5k6z-assembly1_A  TM=7.441E-01  e=2.442E-06  Mus musculus
  5k6x-assembly1_B  TM=7.758E-01  e=4.691E-06  Mus musculus
  5k6u-assembly1_A  TM=7.428E-01  e=3.486E-06  Mus musculus
  5k6z-assembly1_B  TM=7.538E-01  e=6.311E-06  Mus musculus

pLDDT: mean 76.74, std 11.45, range [44.88, 91.75]

Secondary structure (DSSP, 8-state):
--TT-GGG--SHHHHHHTT-TTEEEETTTTEEEEGGGS-GGGGGGEE--SSS---TTSPPP--EEEEEEE-TT--EEEE---SSTTPEEEEEETTEE--TT-TTEEEETTEEEESS--GGG-EEEEEEEEEEETTEEEEEEEEEEEEEE---THHHHHHHHHHHHHHHHHHHHHHHHHHT---

Organism: Clarias magur (NCBI:txid1594786)

InterPro domains:
  IPR002165 Plexin repeat [PF01437] (6-59)
  IPR007110 Immunoglobulin-like domain [PS50835] (59-140)
  IPR013783 Immunoglobulin-like fold [G3DSA:2.60.40.10] (74-147)
  IPR016201 PSI domain [SM00423] (5-59)
  IPR027231 Semaphorin [PTHR11036] (1-149)
  IPR036179 Immunoglobulin-like domain superfamily [SSF48726] (71-129)

Mean predicted aligned error: 14.32 Å